Protein AF-A0A9W9CPE9-F1 (afdb_monomer_lite)

Sequence (238 aa):
MSSITLSARLGTEDSEEAERASDDGSLRITIEVQRAQRGLMGYSIPIRDELSPRFLGLLPLMDKARKVRLVIWPGFDWWAGGLPQPLRGVDKPETPSLSKSGTTRPNTASVAIGKVLERLPAIQELNVDVLMSAADGSRWDLPDNKWEKVQPWLNEPISIHGGRALKKVVRRLAAVWKPSQAAEAFYTQIETDQGSGKPWKVERKGDMRTPTLRSLCEPEEIEYLETGTVDECFERSY

pLDDT: mean 78.11, std 18.65, range [26.75, 98.25]

Organism: NCBI:txid798079

Structure (mmCIF, N/CA/C/O backbone):
data_AF-A0A9W9CPE9-F1
#
_entry.id   AF-A0A9W9CPE9-F1
#
loop_
_atom_site.group_PDB
_atom_site.id
_atom_site.type_symbol
_atom_site.label_atom_id
_atom_site.label_alt_id
_atom_site.label_comp_id
_atom_site.label_asym_id
_atom_site.label_entity_id
_atom_site.label_seq_id
_atom_site.pdbx_PDB_ins_code
_atom_site.Cartn_x
_atom_site.Cartn_y
_atom_site.Cartn_z
_atom_site.occupancy
_atom_site.B_iso_or_equiv
_atom_site.auth_seq_id
_atom_site.auth_comp_id
_atom_site.auth_asym_id
_atom_site.auth_atom_id
_atom_site.pdbx_PDB_model_num
ATOM 1 N N . MET A 1 1 ? 14.552 -28.821 15.984 1.00 32.59 1 MET A N 1
ATOM 2 C CA . MET A 1 1 ? 14.160 -27.484 15.493 1.00 32.59 1 MET A CA 1
ATOM 3 C C . MET A 1 1 ? 13.143 -27.680 14.382 1.00 32.59 1 MET A C 1
ATOM 5 O O . MET A 1 1 ? 13.518 -28.099 13.296 1.00 32.59 1 MET A O 1
ATOM 9 N N . SER A 1 2 ? 11.855 -27.511 14.675 1.00 26.75 2 SER A N 1
ATOM 10 C CA . SER A 1 2 ? 10.788 -27.626 13.677 1.00 26.75 2 SER A CA 1
ATOM 11 C C . SER A 1 2 ? 10.831 -26.406 12.757 1.00 26.75 2 SER A C 1
ATOM 13 O O . SER A 1 2 ? 10.476 -25.306 13.176 1.00 26.75 2 SER A O 1
ATOM 15 N N . SER A 1 3 ? 11.294 -26.597 11.522 1.00 30.05 3 SER A N 1
ATOM 16 C CA . SER A 1 3 ? 11.113 -25.624 10.444 1.00 30.05 3 SER A CA 1
ATOM 17 C C . SER A 1 3 ? 9.610 -25.448 10.228 1.00 30.05 3 SER A C 1
ATOM 19 O O . SER A 1 3 ? 8.941 -26.350 9.727 1.00 30.05 3 SER A O 1
ATOM 21 N N . ILE A 1 4 ? 9.053 -24.319 10.672 1.00 30.97 4 ILE A N 1
ATOM 22 C CA . ILE A 1 4 ? 7.699 -23.911 10.297 1.00 30.97 4 ILE A CA 1
ATOM 23 C C . ILE A 1 4 ? 7.812 -23.448 8.849 1.00 30.97 4 ILE A C 1
ATOM 25 O O . ILE A 1 4 ? 8.061 -22.279 8.565 1.00 30.97 4 ILE A O 1
ATOM 29 N N . THR A 1 5 ? 7.705 -24.391 7.919 1.00 33.94 5 THR A N 1
ATOM 30 C CA . THR A 1 5 ? 7.611 -24.079 6.497 1.00 33.94 5 THR A CA 1
ATOM 31 C C . THR A 1 5 ? 6.201 -23.545 6.260 1.00 33.94 5 THR A C 1
ATOM 33 O O . THR A 1 5 ? 5.267 -24.288 5.957 1.00 33.94 5 THR A O 1
ATOM 36 N N . LEU A 1 6 ? 6.022 -22.241 6.496 1.00 41.31 6 LEU A N 1
ATOM 37 C CA . LEU A 1 6 ? 4.893 -21.490 5.957 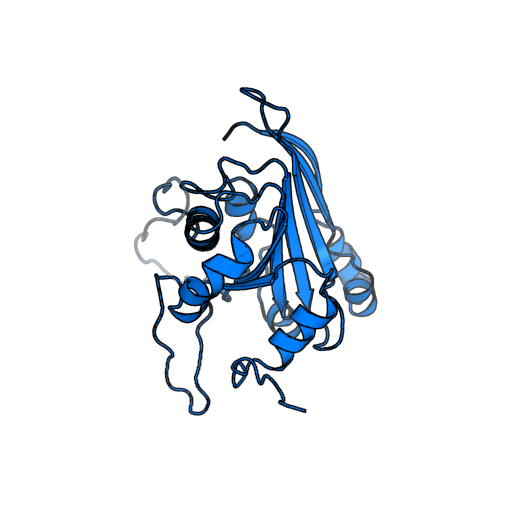1.00 41.31 6 LEU A CA 1
ATOM 38 C C . LEU A 1 6 ? 4.812 -21.827 4.468 1.00 41.31 6 LEU A C 1
ATOM 40 O O . LEU A 1 6 ? 5.825 -21.789 3.780 1.00 41.31 6 LEU A O 1
ATOM 44 N N . SER A 1 7 ? 3.629 -22.257 4.032 1.00 42.62 7 SER A N 1
ATOM 45 C CA . SER A 1 7 ? 3.305 -22.683 2.668 1.00 42.62 7 SER A CA 1
ATOM 46 C C . SER A 1 7 ? 4.062 -21.861 1.626 1.00 42.62 7 SER A C 1
ATOM 48 O O . SER A 1 7 ? 3.617 -20.764 1.300 1.00 42.62 7 SER A O 1
ATOM 50 N N . ALA A 1 8 ? 5.178 -22.392 1.120 1.00 44.00 8 ALA A N 1
ATOM 51 C CA . ALA A 1 8 ? 5.966 -21.719 0.099 1.00 44.00 8 ALA A CA 1
ATOM 52 C C . ALA A 1 8 ? 5.046 -21.404 -1.086 1.00 44.00 8 ALA A C 1
ATOM 54 O O . ALA A 1 8 ? 4.304 -22.282 -1.553 1.00 44.00 8 ALA A O 1
ATOM 55 N N . ARG A 1 9 ? 5.038 -20.147 -1.537 1.00 55.84 9 ARG A N 1
ATOM 56 C CA . ARG A 1 9 ? 4.355 -19.779 -2.779 1.00 55.84 9 ARG A CA 1
ATOM 57 C C . ARG A 1 9 ? 5.224 -20.281 -3.929 1.00 55.84 9 ARG A C 1
ATOM 59 O O . ARG A 1 9 ? 6.128 -19.586 -4.375 1.00 55.84 9 ARG A O 1
ATOM 66 N N . LEU A 1 10 ? 4.979 -21.526 -4.339 1.00 49.91 10 LEU A N 1
ATOM 67 C CA . LEU A 1 10 ? 5.688 -22.176 -5.443 1.00 49.91 10 LEU A CA 1
ATOM 68 C C . LEU A 1 10 ? 5.624 -21.287 -6.695 1.00 49.91 10 LEU A C 1
ATOM 70 O O . LEU A 1 10 ? 4.528 -21.004 -7.182 1.00 49.91 10 LEU A O 1
ATOM 74 N N . GLY A 1 11 ? 6.783 -20.862 -7.201 1.00 54.12 11 GLY A N 1
ATOM 75 C CA . GLY A 1 11 ? 6.918 -19.998 -8.377 1.00 54.12 11 GLY A CA 1
ATOM 76 C C . GLY A 1 11 ? 6.839 -18.488 -8.112 1.00 54.12 11 GLY A C 1
ATOM 77 O O . GLY A 1 11 ? 6.827 -17.715 -9.071 1.00 54.12 11 GLY A O 1
ATOM 78 N N . THR A 1 12 ? 6.763 -18.041 -6.852 1.00 63.00 12 THR A N 1
ATOM 79 C CA . THR A 1 12 ? 6.885 -16.617 -6.477 1.00 63.00 12 THR A CA 1
ATOM 80 C C . THR A 1 12 ? 7.861 -16.409 -5.316 1.00 63.00 12 THR A C 1
ATOM 82 O O . THR A 1 12 ? 7.682 -15.491 -4.511 1.00 63.00 12 THR A O 1
ATOM 85 N N . GLU A 1 13 ? 8.868 -17.270 -5.199 1.00 64.50 13 GLU A N 1
ATOM 86 C CA . GLU A 1 13 ? 9.873 -17.253 -4.131 1.00 64.50 13 GLU A CA 1
ATOM 87 C C . GLU A 1 13 ? 10.566 -15.884 -4.049 1.00 64.50 13 GLU A C 1
ATOM 89 O O . GLU A 1 13 ? 10.659 -15.291 -2.975 1.00 64.50 13 GLU A O 1
ATOM 94 N N . ASP A 1 14 ? 10.905 -15.320 -5.208 1.00 66.94 14 ASP A N 1
ATOM 95 C CA . ASP A 1 14 ? 11.506 -13.993 -5.350 1.00 66.94 14 ASP A CA 1
ATOM 96 C C . ASP A 1 14 ? 10.606 -12.861 -4.823 1.00 66.94 14 ASP A C 1
ATOM 98 O O . ASP A 1 14 ? 11.076 -11.873 -4.257 1.00 66.94 14 ASP A O 1
ATOM 102 N N . SER A 1 15 ? 9.284 -13.001 -4.987 1.00 78.88 15 SER A N 1
ATOM 103 C CA . SER A 1 15 ? 8.312 -12.035 -4.456 1.00 78.88 15 SER A CA 1
ATOM 104 C C . SER A 1 15 ? 8.223 -12.121 -2.932 1.00 78.88 15 SER A C 1
ATOM 106 O O . SER A 1 15 ? 8.091 -11.099 -2.263 1.00 78.88 15 SER A O 1
ATOM 108 N N . GLU A 1 16 ? 8.311 -13.330 -2.373 1.00 81.88 16 GLU A N 1
ATOM 109 C CA . GLU A 1 16 ? 8.291 -13.538 -0.925 1.00 81.88 16 GLU A CA 1
ATOM 110 C C . GLU A 1 16 ? 9.572 -13.022 -0.253 1.00 81.88 16 GLU A C 1
ATOM 112 O O . GLU A 1 16 ? 9.501 -12.446 0.836 1.00 81.88 16 GLU A O 1
ATOM 117 N N . GLU A 1 17 ? 10.731 -13.179 -0.894 1.00 83.94 17 GLU A N 1
ATOM 118 C CA . GLU A 1 17 ? 11.988 -12.612 -0.401 1.00 83.94 17 GLU A CA 1
ATOM 119 C C . GLU A 1 17 ? 11.933 -11.078 -0.360 1.00 83.94 17 GLU A C 1
ATOM 121 O O . GLU A 1 17 ? 12.251 -10.485 0.672 1.00 83.94 17 GLU A O 1
ATOM 126 N N . ALA A 1 18 ? 11.404 -10.441 -1.410 1.00 84.25 18 ALA A N 1
ATOM 127 C CA . ALA A 1 18 ? 11.286 -8.983 -1.481 1.00 84.25 18 ALA A CA 1
ATOM 128 C C . ALA A 1 18 ? 10.318 -8.406 -0.440 1.00 84.25 18 ALA A C 1
ATOM 130 O O . ALA A 1 18 ? 10.564 -7.354 0.166 1.00 84.25 18 ALA A O 1
ATOM 131 N N . GLU A 1 19 ? 9.216 -9.118 -0.197 1.00 87.12 19 GLU A N 1
ATOM 132 C CA . GLU A 1 19 ? 8.290 -8.805 0.887 1.00 87.12 19 GLU A CA 1
ATOM 133 C C . GLU A 1 19 ? 9.005 -8.822 2.243 1.00 87.12 19 GLU A C 1
ATOM 135 O O . GLU A 1 19 ? 8.886 -7.865 3.012 1.00 87.12 19 GLU A O 1
ATOM 140 N N . ARG A 1 20 ? 9.776 -9.884 2.518 1.00 86.25 20 ARG A N 1
ATOM 141 C CA . ARG A 1 20 ? 10.516 -10.057 3.778 1.00 86.25 20 ARG A CA 1
ATOM 142 C C . ARG A 1 20 ? 11.632 -9.036 3.949 1.00 86.25 20 ARG A C 1
ATOM 144 O O . ARG A 1 20 ? 11.813 -8.528 5.050 1.00 86.25 20 ARG A O 1
ATOM 151 N N . ALA A 1 21 ? 12.338 -8.688 2.874 1.00 86.69 21 ALA A N 1
ATOM 152 C CA . ALA A 1 21 ? 13.388 -7.670 2.894 1.00 86.69 21 ALA A CA 1
ATOM 153 C C . ALA A 1 21 ? 12.867 -6.301 3.353 1.00 86.69 21 ALA A C 1
ATOM 155 O O . ALA A 1 21 ? 13.636 -5.458 3.812 1.00 86.69 21 ALA A O 1
ATOM 156 N N . SER A 1 22 ? 11.556 -6.082 3.250 1.00 85.38 22 SER A N 1
ATOM 157 C CA . SER A 1 22 ? 10.930 -4.838 3.661 1.00 85.38 22 SER A CA 1
ATOM 158 C C . SER A 1 22 ? 10.315 -4.891 5.065 1.00 85.38 22 SER A C 1
ATOM 160 O O . SER A 1 22 ? 9.795 -3.863 5.496 1.00 85.38 22 SER A O 1
ATOM 162 N N . ASP A 1 23 ? 10.291 -6.037 5.758 1.00 88.19 23 ASP A N 1
ATOM 163 C CA . ASP A 1 23 ? 9.548 -6.223 7.014 1.00 88.19 23 ASP A CA 1
ATOM 164 C C . ASP A 1 23 ? 9.964 -5.250 8.124 1.00 88.19 23 ASP A C 1
ATOM 166 O O . ASP A 1 23 ? 11.140 -5.073 8.426 1.00 88.19 23 ASP A O 1
ATOM 170 N N . ASP A 1 24 ? 8.968 -4.653 8.783 1.00 86.56 24 ASP A N 1
ATOM 171 C CA . ASP A 1 24 ? 9.146 -3.708 9.895 1.00 86.56 24 ASP A CA 1
ATOM 172 C C . ASP A 1 24 ? 8.670 -4.285 11.242 1.00 86.56 24 ASP A C 1
ATOM 174 O O . ASP A 1 24 ? 8.450 -3.550 12.203 1.00 86.56 24 ASP A O 1
ATOM 178 N N . GLY A 1 25 ? 8.458 -5.604 11.303 1.00 85.62 25 GLY A N 1
ATOM 179 C CA . GLY A 1 25 ? 7.916 -6.306 12.470 1.00 85.62 25 GLY A CA 1
ATOM 180 C C . GLY A 1 25 ? 6.401 -6.158 12.667 1.00 85.62 25 GLY A C 1
ATOM 181 O O . GLY A 1 25 ? 5.861 -6.721 13.620 1.00 85.62 25 GLY A O 1
ATOM 182 N N . SER A 1 26 ? 5.693 -5.429 11.794 1.00 89.75 26 SER A N 1
ATOM 183 C CA . SER A 1 26 ? 4.226 -5.390 11.813 1.00 89.75 26 SER A CA 1
ATOM 184 C C . SER A 1 26 ? 3.604 -6.654 11.210 1.00 89.75 26 SER A C 1
ATOM 186 O O . SER A 1 26 ? 4.243 -7.398 10.465 1.00 89.75 26 SER A O 1
ATOM 188 N N . LEU A 1 27 ? 2.329 -6.906 11.531 1.00 91.75 27 LEU A N 1
ATOM 189 C CA . LEU A 1 27 ? 1.561 -7.981 10.907 1.00 91.75 27 LEU A CA 1
ATOM 190 C C . LEU A 1 27 ? 1.474 -7.724 9.397 1.00 91.75 27 LEU A C 1
ATOM 192 O O . LEU A 1 27 ? 0.810 -6.774 8.979 1.00 91.75 27 LEU A O 1
ATOM 196 N N . ARG A 1 28 ? 2.117 -8.573 8.590 1.00 93.12 28 ARG A N 1
ATOM 197 C CA . ARG A 1 28 ? 2.068 -8.503 7.127 1.00 93.12 28 ARG A CA 1
ATOM 198 C C . ARG A 1 28 ? 1.046 -9.484 6.565 1.00 93.12 28 ARG A C 1
ATOM 200 O O . ARG A 1 28 ? 1.061 -10.665 6.904 1.00 93.12 28 ARG A O 1
ATOM 207 N N . ILE A 1 29 ? 0.195 -9.007 5.663 1.00 92.06 29 ILE A N 1
ATOM 208 C CA . ILE A 1 29 ? -0.718 -9.837 4.873 1.00 92.06 29 ILE A CA 1
ATOM 209 C C . ILE A 1 29 ? -0.480 -9.527 3.401 1.00 92.06 29 ILE A C 1
ATOM 211 O O . ILE A 1 29 ? -0.511 -8.368 2.993 1.00 92.06 29 ILE A O 1
ATOM 215 N N . THR A 1 30 ? -0.275 -10.565 2.601 1.00 90.75 30 THR A N 1
ATOM 216 C CA . THR A 1 30 ? -0.086 -10.420 1.158 1.00 90.75 30 THR A CA 1
ATOM 217 C C . THR A 1 30 ? -1.397 -10.683 0.424 1.00 90.75 30 THR A C 1
ATOM 219 O O . THR A 1 30 ? -2.093 -11.662 0.700 1.00 90.75 30 THR A O 1
ATOM 222 N N . ILE A 1 31 ? -1.730 -9.797 -0.510 1.00 88.94 31 ILE A N 1
ATOM 223 C CA . ILE A 1 31 ? -2.923 -9.829 -1.351 1.00 88.94 31 ILE A CA 1
ATOM 224 C C . ILE A 1 31 ? -2.465 -9.811 -2.810 1.00 88.94 31 ILE A C 1
ATOM 226 O O . ILE A 1 31 ? -1.644 -8.993 -3.216 1.00 88.94 31 ILE A O 1
ATOM 230 N N . GLU A 1 32 ? -3.016 -10.703 -3.621 1.00 85.00 32 GLU A N 1
ATOM 231 C CA . GLU A 1 32 ? -2.820 -10.682 -5.068 1.00 85.00 32 GLU A CA 1
ATOM 232 C C . GLU A 1 32 ? -4.112 -10.232 -5.735 1.00 85.00 32 GLU A C 1
ATOM 234 O O . GLU A 1 32 ? -5.179 -10.781 -5.463 1.00 85.00 32 GLU A O 1
ATOM 239 N N . VAL A 1 33 ? -4.029 -9.212 -6.587 1.00 81.25 33 VAL A N 1
ATOM 240 C CA . VAL A 1 33 ? -5.204 -8.579 -7.202 1.00 81.25 33 VAL A CA 1
ATOM 241 C C . VAL A 1 33 ? -5.022 -8.583 -8.707 1.00 81.25 33 VAL A C 1
ATOM 243 O O . VAL A 1 33 ? -4.035 -8.056 -9.198 1.00 81.25 33 VAL A O 1
ATOM 246 N N . GLN A 1 34 ? -5.956 -9.178 -9.457 1.00 73.69 34 GLN A N 1
ATOM 247 C CA . GLN A 1 34 ? -5.907 -9.224 -10.932 1.00 73.69 34 GLN A CA 1
ATOM 248 C C . GLN A 1 34 ? -4.617 -9.849 -11.510 1.00 73.69 34 GLN A C 1
ATOM 250 O O . GLN A 1 34 ? -4.365 -9.775 -12.710 1.00 73.69 34 GLN A O 1
ATOM 255 N N . ARG A 1 35 ? -3.796 -10.495 -10.675 1.00 73.50 35 ARG A N 1
ATOM 256 C CA . ARG A 1 35 ? -2.580 -11.189 -11.087 1.00 73.50 35 ARG A CA 1
ATOM 257 C C . ARG A 1 35 ? -2.949 -12.613 -11.479 1.00 73.50 35 ARG A C 1
ATOM 259 O O . ARG A 1 35 ? -3.471 -13.373 -10.666 1.00 73.50 35 ARG A O 1
ATOM 266 N N . ALA A 1 36 ? -2.695 -12.977 -12.733 1.00 65.62 36 ALA A N 1
ATOM 267 C CA . ALA A 1 36 ? -2.913 -14.343 -13.184 1.00 65.62 36 ALA A CA 1
ATOM 268 C C . ALA A 1 36 ? -1.876 -15.260 -12.521 1.00 65.62 36 ALA A C 1
ATOM 270 O O . ALA A 1 36 ? -0.690 -15.209 -12.847 1.00 65.62 36 ALA A O 1
ATOM 271 N N . GLN A 1 37 ? -2.317 -16.101 -11.590 1.00 64.12 37 GLN A N 1
ATOM 272 C CA . GLN A 1 37 ? -1.461 -17.110 -10.983 1.00 64.12 37 GLN A CA 1
ATOM 273 C C . GLN A 1 37 ? -1.371 -18.346 -11.886 1.00 64.12 37 GLN A C 1
ATOM 275 O O . GLN A 1 37 ? -2.390 -18.925 -12.283 1.00 64.12 37 GLN A O 1
ATOM 280 N N . ARG A 1 38 ? -0.141 -18.772 -12.187 1.00 57.88 38 ARG A N 1
ATOM 281 C CA . ARG A 1 38 ? 0.146 -20.037 -12.874 1.00 57.88 38 ARG A CA 1
ATOM 282 C C . ARG A 1 38 ? 0.788 -20.999 -11.882 1.00 57.88 38 ARG A C 1
ATOM 284 O O . ARG A 1 38 ? 1.744 -20.636 -11.209 1.00 57.88 38 ARG A O 1
ATOM 291 N N . GLY A 1 39 ? 0.255 -22.213 -11.789 1.00 56.69 39 GLY A N 1
ATOM 292 C CA . GLY A 1 39 ? 0.877 -23.288 -11.024 1.00 56.69 39 GLY A CA 1
ATOM 293 C C . GLY A 1 39 ? 2.155 -23.806 -11.690 1.00 56.69 39 GLY A C 1
ATOM 294 O O . GLY A 1 39 ? 2.447 -23.475 -12.839 1.00 56.69 39 GLY A O 1
ATOM 295 N N . LEU A 1 40 ? 2.874 -24.688 -10.988 1.00 52.62 40 LEU A N 1
ATOM 296 C CA . LEU A 1 40 ? 4.176 -25.254 -11.388 1.00 52.62 40 LEU A CA 1
ATOM 297 C C . LEU A 1 40 ? 4.199 -25.864 -12.809 1.00 52.62 40 LEU A C 1
ATOM 299 O O . LEU A 1 40 ? 5.245 -25.920 -13.440 1.00 52.62 40 LEU A O 1
ATOM 303 N N . MET A 1 41 ? 3.043 -26.303 -13.319 1.00 62.62 41 MET A N 1
ATOM 304 C CA . MET A 1 41 ? 2.880 -26.913 -14.650 1.00 62.62 41 MET A CA 1
ATOM 305 C C . MET A 1 41 ? 1.997 -26.071 -15.586 1.00 62.62 41 MET A C 1
ATOM 307 O O . MET A 1 41 ? 1.347 -26.597 -16.484 1.00 62.62 41 MET A O 1
ATOM 311 N N . GLY A 1 42 ? 1.900 -24.761 -15.343 1.00 59.12 42 GLY A N 1
ATOM 312 C CA . GLY A 1 42 ? 1.137 -23.834 -16.182 1.00 59.12 42 GLY A CA 1
ATOM 313 C C . GLY A 1 42 ? -0.386 -23.906 -16.023 1.00 59.12 42 GLY A C 1
ATOM 314 O O . GLY A 1 42 ? -1.093 -23.191 -16.732 1.00 59.12 42 GLY A O 1
ATOM 315 N N . TYR A 1 43 ? -0.912 -24.715 -15.096 1.00 57.78 43 TYR A N 1
ATOM 316 C CA . TYR A 1 43 ? -2.346 -24.727 -14.806 1.00 57.78 43 TYR A CA 1
ATOM 317 C C . TYR A 1 43 ? -2.779 -23.415 -14.140 1.00 57.78 43 TYR A C 1
ATOM 319 O O . TYR A 1 43 ? -2.050 -22.834 -13.333 1.00 57.78 43 TYR A O 1
ATOM 327 N N . SER A 1 44 ? -3.977 -22.946 -14.481 1.00 60.94 44 SER A N 1
ATOM 328 C CA . SER A 1 44 ? -4.568 -21.756 -13.869 1.00 60.94 44 SER A CA 1
ATOM 329 C C . SER A 1 44 ? -4.944 -22.050 -12.416 1.00 60.94 44 SER A C 1
ATOM 331 O O . SER A 1 44 ? -5.616 -23.047 -12.138 1.00 60.94 44 SER A O 1
ATOM 333 N N . ILE A 1 45 ? -4.507 -21.198 -11.484 1.00 63.62 45 ILE A N 1
ATOM 334 C CA . ILE A 1 45 ? -5.016 -21.233 -10.109 1.00 63.62 45 ILE A CA 1
ATOM 335 C C . ILE A 1 45 ? -6.345 -20.462 -10.089 1.00 63.62 45 ILE A C 1
ATOM 337 O O . ILE A 1 45 ? -6.383 -19.321 -10.553 1.00 63.62 45 ILE A O 1
ATOM 341 N N . PRO A 1 46 ? -7.443 -21.060 -9.587 1.00 59.31 46 PRO A N 1
ATOM 342 C CA . PRO A 1 46 ? -8.746 -20.411 -9.589 1.00 59.31 46 PRO A CA 1
ATOM 343 C C . PRO A 1 46 ? -8.734 -19.137 -8.742 1.00 59.31 46 PRO A C 1
ATOM 345 O O . PRO A 1 46 ? -8.200 -19.116 -7.628 1.00 59.31 46 PRO A O 1
ATOM 348 N N . ILE A 1 47 ? -9.368 -18.094 -9.280 1.00 68.81 47 ILE A N 1
ATOM 349 C CA . ILE A 1 47 ? -9.581 -16.814 -8.604 1.00 68.81 47 ILE A CA 1
ATOM 350 C C . ILE A 1 47 ? -10.391 -17.067 -7.330 1.00 68.81 47 ILE A C 1
ATOM 352 O O . ILE A 1 47 ? -11.371 -17.815 -7.340 1.00 68.81 47 ILE A O 1
ATOM 356 N N . ARG A 1 48 ? -9.958 -16.466 -6.219 1.00 70.88 48 ARG A N 1
ATOM 357 C CA . ARG A 1 48 ? -10.655 -16.539 -4.935 1.00 70.88 48 ARG A CA 1
ATOM 358 C C . ARG A 1 48 ? -11.177 -15.166 -4.567 1.00 70.88 48 ARG A C 1
ATOM 360 O O . ARG A 1 48 ? -10.389 -14.245 -4.385 1.00 70.88 48 ARG A O 1
ATOM 367 N N . ASP A 1 49 ? -12.484 -15.082 -4.371 1.00 79.56 49 ASP A N 1
ATOM 368 C CA . ASP A 1 49 ? -13.122 -13.856 -3.896 1.00 79.56 49 ASP A CA 1
ATOM 369 C C . ASP A 1 49 ? -13.154 -13.778 -2.364 1.00 79.56 49 ASP A C 1
ATOM 371 O O . ASP A 1 49 ? -13.363 -12.706 -1.804 1.00 79.56 49 ASP A O 1
ATOM 375 N N . GLU A 1 50 ? -12.926 -14.894 -1.668 1.00 84.75 50 GLU A N 1
ATOM 376 C CA . GLU A 1 50 ? -13.005 -15.000 -0.209 1.00 84.75 50 GLU A CA 1
ATOM 377 C C . GLU A 1 50 ? -11.636 -15.169 0.461 1.00 84.75 50 GLU A C 1
ATOM 379 O O . GLU A 1 50 ? -10.677 -15.687 -0.120 1.00 84.75 50 GLU A O 1
ATOM 384 N N . LEU A 1 51 ? -11.562 -14.758 1.730 1.00 85.62 51 LEU A N 1
ATOM 385 C CA . LEU A 1 51 ? -10.360 -14.908 2.551 1.00 85.62 51 LEU A CA 1
ATOM 386 C C . LEU A 1 51 ? -10.033 -16.388 2.770 1.00 85.62 51 LEU A C 1
ATOM 388 O O . LEU A 1 51 ? -10.919 -17.223 2.957 1.00 85.62 51 LEU A O 1
ATOM 392 N N . SER A 1 52 ? -8.740 -16.727 2.786 1.00 84.25 52 SER A N 1
ATOM 393 C CA . SER A 1 52 ? -8.341 -18.129 2.925 1.00 84.25 52 SER A CA 1
ATOM 394 C C . SER A 1 52 ? -8.770 -18.715 4.284 1.00 84.25 52 SER A C 1
ATOM 396 O O . SER A 1 52 ? -8.658 -18.035 5.307 1.00 84.25 52 SER A O 1
ATOM 398 N N . PRO A 1 53 ? -9.155 -20.004 4.354 1.00 84.19 53 PRO A N 1
ATOM 399 C CA . PRO A 1 53 ? -9.452 -20.656 5.632 1.00 84.19 53 PRO A CA 1
ATOM 400 C C . PRO A 1 53 ? -8.292 -20.586 6.635 1.00 84.19 53 PRO A C 1
ATOM 402 O O . PRO A 1 53 ? -8.512 -20.489 7.838 1.00 84.19 53 PRO A O 1
ATOM 405 N N . ARG A 1 54 ? -7.043 -20.575 6.144 1.00 83.38 54 ARG A N 1
ATOM 406 C CA . ARG A 1 54 ? -5.847 -20.405 6.983 1.00 83.38 54 ARG A CA 1
ATOM 407 C C . ARG A 1 54 ? -5.787 -19.016 7.613 1.00 83.38 54 ARG A C 1
ATOM 409 O O . ARG A 1 54 ? -5.486 -18.911 8.794 1.00 83.38 54 ARG A O 1
ATOM 416 N N . PHE A 1 55 ? -6.113 -17.973 6.850 1.00 88.69 55 PHE A N 1
ATOM 417 C CA . PHE A 1 55 ? -6.227 -16.615 7.382 1.00 88.69 55 PHE A CA 1
ATOM 418 C C . PHE A 1 55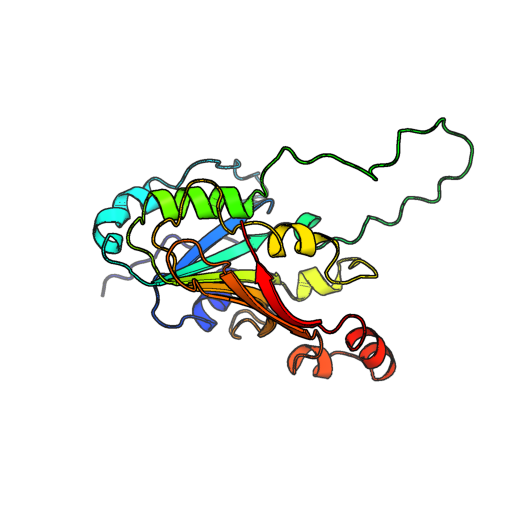 ? -7.281 -16.558 8.495 1.00 88.69 55 PHE A C 1
ATOM 420 O O . PHE A 1 55 ? -7.002 -16.048 9.576 1.00 88.69 55 PHE A O 1
ATOM 427 N N . LEU A 1 56 ? -8.454 -17.161 8.264 1.00 91.00 56 LEU A N 1
ATOM 428 C CA . LEU A 1 56 ? -9.528 -17.214 9.260 1.00 91.00 56 LEU A CA 1
ATOM 429 C C . LEU A 1 56 ? -9.105 -17.956 10.538 1.00 91.00 56 LEU A C 1
ATOM 431 O O . LEU A 1 56 ? -9.409 -17.503 11.638 1.00 91.00 56 LEU A O 1
ATOM 435 N N . GLY A 1 57 ? -8.355 -19.052 10.406 1.00 90.19 57 GLY A N 1
ATOM 436 C CA . GLY A 1 57 ? -7.822 -19.803 11.547 1.00 90.19 57 GLY A CA 1
ATOM 437 C C . GLY A 1 57 ? -6.797 -19.033 12.389 1.00 90.19 57 GLY A C 1
ATOM 438 O O . GLY A 1 57 ? -6.632 -19.339 13.567 1.00 90.19 57 GLY A O 1
ATOM 439 N N . LEU A 1 58 ? -6.133 -18.022 11.818 1.00 91.31 58 LEU A N 1
ATOM 440 C CA . LEU A 1 58 ? -5.151 -17.188 12.519 1.00 91.31 58 LEU A CA 1
ATOM 441 C C . LEU A 1 58 ? -5.769 -15.952 13.188 1.00 91.31 58 LEU A C 1
ATOM 443 O O . LEU A 1 58 ? -5.078 -15.280 13.951 1.00 91.31 58 LEU A O 1
ATOM 447 N N . LEU A 1 59 ? -7.050 -15.642 12.942 1.00 93.06 59 LEU A N 1
ATOM 448 C CA . LEU A 1 59 ? -7.716 -14.451 13.492 1.00 93.06 59 LEU A CA 1
ATOM 449 C C . LEU A 1 59 ? -7.561 -14.282 15.012 1.00 93.06 59 LEU A C 1
ATOM 451 O O . LEU A 1 59 ? -7.289 -13.156 15.428 1.00 93.06 59 LEU A O 1
ATOM 455 N N . PRO A 1 60 ? -7.648 -15.339 15.850 1.00 93.19 60 PRO A N 1
ATOM 456 C CA . PRO A 1 60 ? -7.470 -15.189 17.295 1.00 93.19 60 PRO A CA 1
ATOM 457 C C . PRO A 1 60 ? -6.093 -14.648 17.706 1.00 93.19 60 PRO A C 1
ATOM 459 O O . PRO A 1 60 ? -5.961 -14.088 18.785 1.00 93.19 60 PRO A O 1
ATOM 462 N N . LEU A 1 61 ? -5.068 -14.806 16.861 1.00 91.31 61 LEU A N 1
ATOM 463 C CA . LEU A 1 61 ? -3.717 -14.289 17.109 1.00 91.31 61 LEU A CA 1
ATOM 464 C C . LEU A 1 61 ? -3.548 -12.833 16.649 1.00 91.31 61 LEU A C 1
ATOM 466 O O . LEU A 1 61 ? -2.568 -12.184 17.005 1.00 91.31 61 LEU A O 1
ATOM 470 N N . MET A 1 62 ? -4.478 -12.330 15.836 1.00 93.19 62 MET A N 1
ATOM 471 C CA . MET A 1 62 ? -4.409 -11.018 15.187 1.00 93.19 62 MET A CA 1
ATOM 472 C C . MET A 1 62 ? -5.456 -10.033 15.732 1.00 93.19 62 MET A C 1
ATOM 474 O O . MET A 1 62 ? -5.448 -8.865 15.349 1.00 93.19 62 MET A O 1
ATOM 478 N N . ASP A 1 63 ? -6.337 -10.472 16.634 1.00 88.81 63 ASP A N 1
ATOM 479 C CA . ASP A 1 63 ? -7.501 -9.724 17.137 1.00 88.81 63 ASP A CA 1
ATOM 480 C C . ASP A 1 63 ? -7.147 -8.355 17.749 1.00 88.81 63 ASP A C 1
ATOM 482 O O . ASP A 1 63 ? -7.891 -7.378 17.635 1.00 88.81 63 ASP A O 1
ATOM 486 N N . LYS A 1 64 ? -5.978 -8.277 18.386 1.00 91.06 64 LYS A N 1
ATOM 487 C CA . LYS A 1 64 ? -5.463 -7.095 19.079 1.00 91.06 64 LYS A CA 1
ATOM 488 C C . LYS A 1 64 ? -4.495 -6.279 18.239 1.00 91.06 64 LYS A C 1
ATOM 490 O O . LYS A 1 64 ? -4.058 -5.227 18.712 1.00 91.06 64 LYS A O 1
ATOM 495 N N . ALA A 1 65 ? -4.177 -6.708 17.018 1.00 94.12 65 ALA A N 1
ATOM 496 C CA . ALA A 1 65 ? -3.319 -5.932 16.137 1.00 94.12 65 ALA A CA 1
ATOM 497 C C . ALA A 1 65 ? -3.897 -4.517 15.969 1.00 94.12 65 ALA A C 1
ATOM 499 O O . ALA A 1 65 ? -5.099 -4.330 15.778 1.00 94.12 65 ALA A O 1
ATOM 500 N N . ARG A 1 66 ? -3.037 -3.506 16.112 1.00 95.62 66 ARG A N 1
ATOM 501 C CA . ARG A 1 66 ? -3.385 -2.088 15.901 1.00 95.62 66 ARG A CA 1
ATOM 502 C C . ARG A 1 66 ? -2.813 -1.545 14.603 1.00 95.62 66 ARG A C 1
ATOM 504 O O . ARG A 1 66 ? -3.362 -0.597 14.052 1.00 95.62 66 ARG A O 1
ATOM 511 N N . LYS A 1 67 ? -1.741 -2.168 14.121 1.00 96.56 67 LYS A N 1
ATOM 512 C CA . LYS A 1 67 ? -1.051 -1.832 12.886 1.00 96.56 67 LYS A CA 1
ATOM 513 C C . LYS A 1 67 ? -0.968 -3.077 12.015 1.00 96.56 67 LYS A C 1
ATOM 515 O O . LYS A 1 67 ? -0.601 -4.144 12.509 1.00 96.56 67 LYS A O 1
ATOM 520 N N . VAL A 1 68 ? -1.299 -2.930 10.739 1.00 96.06 68 VAL A N 1
ATOM 521 C CA . VAL A 1 68 ? -1.156 -3.986 9.734 1.00 96.06 68 VAL A CA 1
ATOM 522 C C . VAL A 1 68 ? -0.523 -3.417 8.478 1.00 96.06 68 VAL A C 1
ATOM 524 O O . VAL A 1 68 ? -0.764 -2.268 8.101 1.00 96.06 68 VAL A O 1
ATOM 527 N N . ARG A 1 69 ? 0.280 -4.246 7.824 1.00 96.19 69 ARG A N 1
ATOM 528 C CA . ARG A 1 69 ? 0.829 -3.981 6.509 1.00 96.19 69 ARG A CA 1
ATOM 529 C C . ARG A 1 69 ? 0.208 -4.929 5.496 1.00 96.19 69 ARG A C 1
ATOM 531 O O . ARG A 1 69 ? 0.340 -6.144 5.610 1.00 96.19 69 ARG A O 1
ATOM 538 N N . LEU A 1 70 ? -0.446 -4.371 4.493 1.00 95.19 70 LEU A N 1
ATOM 539 C CA . LEU A 1 70 ? -0.956 -5.099 3.346 1.00 95.19 70 LEU A CA 1
ATOM 540 C C . LEU A 1 70 ? 0.014 -4.914 2.188 1.00 95.19 70 LEU A C 1
ATOM 542 O O . LEU A 1 70 ? 0.281 -3.789 1.774 1.00 95.19 70 LEU A O 1
ATOM 546 N N . VAL A 1 71 ? 0.543 -6.015 1.673 1.00 94.25 71 VAL A N 1
ATOM 547 C CA . VAL A 1 71 ? 1.345 -6.004 0.452 1.00 94.25 71 VAL A CA 1
ATOM 548 C C . VAL A 1 71 ? 0.474 -6.474 -0.697 1.00 94.25 71 VAL A C 1
ATOM 550 O O . VAL A 1 71 ? -0.124 -7.542 -0.618 1.00 94.25 71 VAL A O 1
ATOM 553 N N . ILE A 1 72 ? 0.397 -5.678 -1.756 1.00 91.88 72 ILE A N 1
ATOM 554 C CA . ILE A 1 72 ? -0.416 -5.949 -2.933 1.00 91.88 72 ILE A CA 1
ATOM 555 C C . ILE A 1 72 ? 0.503 -6.218 -4.113 1.00 91.88 72 ILE A C 1
ATOM 557 O O . ILE A 1 72 ? 1.301 -5.364 -4.489 1.00 91.88 72 ILE A O 1
ATOM 561 N N . TRP A 1 73 ? 0.333 -7.383 -4.729 1.00 88.88 73 TRP A N 1
ATOM 562 C CA . TRP A 1 73 ? 0.889 -7.687 -6.044 1.00 88.88 73 TRP A CA 1
ATOM 563 C C . TRP A 1 73 ? -0.226 -7.613 -7.087 1.00 88.88 73 TRP A C 1
ATOM 565 O O . TRP A 1 73 ? -0.993 -8.576 -7.227 1.00 88.88 73 TRP A O 1
ATOM 575 N N . PRO A 1 74 ? -0.372 -6.477 -7.783 1.00 86.19 74 PRO A N 1
ATOM 576 C CA . PRO A 1 74 ? -1.389 -6.329 -8.806 1.00 86.19 74 PRO A CA 1
ATOM 577 C C . PRO A 1 74 ? -0.970 -6.982 -10.140 1.00 86.19 74 PRO A C 1
ATOM 579 O O . PRO A 1 74 ? 0.205 -7.276 -10.372 1.00 86.19 74 PRO A O 1
ATOM 582 N N . GLY A 1 75 ? -1.941 -7.208 -11.025 1.00 80.44 75 GLY A N 1
ATOM 583 C CA . GLY A 1 75 ? -1.709 -7.612 -12.415 1.00 80.44 75 GLY A CA 1
ATOM 584 C C . GLY A 1 75 ? -1.293 -6.457 -13.335 1.00 80.44 75 GLY A C 1
ATOM 585 O O . GLY A 1 75 ? -1.287 -5.296 -12.932 1.00 80.44 75 GLY A O 1
ATOM 586 N N . PHE A 1 76 ? -0.990 -6.789 -14.594 1.00 75.19 76 PHE A N 1
ATOM 587 C CA . PHE A 1 76 ? -0.568 -5.843 -15.642 1.00 75.19 76 PHE A CA 1
ATOM 588 C C . PHE A 1 76 ? -1.521 -4.651 -15.806 1.00 75.19 76 PHE A C 1
ATOM 590 O O . PHE A 1 76 ? -1.079 -3.504 -15.815 1.00 75.19 76 PHE A O 1
ATOM 597 N N . ASP A 1 77 ? -2.828 -4.917 -15.856 1.00 76.50 77 ASP A N 1
ATOM 598 C CA . ASP A 1 77 ? -3.867 -3.908 -16.114 1.00 76.50 77 ASP A CA 1
ATOM 599 C C . ASP A 1 77 ? -3.903 -2.775 -15.074 1.00 76.50 77 ASP A C 1
ATOM 601 O O . ASP A 1 77 ? -4.465 -1.712 -15.331 1.00 76.50 77 ASP A O 1
ATOM 605 N N . TRP A 1 78 ? -3.304 -2.989 -13.898 1.00 79.00 78 TRP A N 1
ATOM 606 C CA . TRP A 1 78 ? -3.178 -1.970 -12.857 1.00 79.00 78 TRP A CA 1
ATOM 607 C C . TRP A 1 78 ? -2.212 -0.844 -13.245 1.00 79.00 78 TRP A C 1
ATOM 609 O O . TRP A 1 78 ? -2.383 0.297 -12.817 1.00 79.00 78 TRP A O 1
ATOM 619 N N . TRP A 1 79 ? -1.199 -1.175 -14.045 1.00 76.56 79 TRP A N 1
ATOM 620 C CA . TRP A 1 79 ? -0.079 -0.296 -14.380 1.00 76.56 79 TRP A CA 1
ATOM 621 C C . TRP A 1 79 ? -0.044 0.117 -15.847 1.00 76.56 79 TRP A C 1
ATOM 623 O O . TRP A 1 79 ? 0.540 1.147 -16.173 1.00 76.56 79 TRP A O 1
ATOM 633 N N . ALA A 1 80 ? -0.644 -0.686 -16.725 1.00 66.25 80 ALA A N 1
ATOM 634 C CA . ALA A 1 80 ? -0.574 -0.494 -18.163 1.00 66.25 80 ALA A CA 1
ATOM 635 C C . ALA A 1 80 ? -1.130 0.870 -18.604 1.00 66.25 80 ALA A C 1
ATOM 637 O O . ALA A 1 80 ? -2.283 1.220 -18.319 1.00 66.25 80 ALA A O 1
ATOM 638 N N . GLY A 1 81 ? -0.339 1.606 -19.385 1.00 53.69 81 GLY A N 1
ATOM 639 C CA . GLY A 1 81 ? -0.852 2.619 -20.297 1.00 53.69 81 GLY A CA 1
ATOM 640 C C . GLY A 1 81 ? -1.812 1.953 -21.275 1.00 53.69 81 GLY A C 1
ATOM 641 O O . GLY A 1 81 ? -1.795 0.732 -21.448 1.00 53.69 81 GLY A O 1
ATOM 642 N N . GLY A 1 82 ? -2.737 2.712 -21.865 1.00 46.75 82 GLY A N 1
ATOM 643 C CA . GLY A 1 82 ? -3.598 2.124 -22.893 1.00 46.75 82 GLY A CA 1
ATOM 644 C C . GLY A 1 82 ? -2.726 1.400 -23.921 1.00 46.75 82 GLY A C 1
ATOM 645 O O . GLY A 1 82 ? -1.769 1.998 -24.401 1.00 46.75 82 GLY A O 1
ATOM 646 N N . LEU A 1 83 ? -3.024 0.126 -24.219 1.00 42.25 83 LEU A N 1
ATOM 647 C CA . LEU A 1 83 ? -2.348 -0.604 -25.297 1.00 42.25 83 LEU A CA 1
ATOM 648 C C . LEU A 1 83 ? -2.260 0.318 -26.522 1.00 42.25 83 LEU A C 1
ATOM 650 O O . LEU A 1 83 ? -3.273 0.978 -26.806 1.00 42.25 83 LEU A O 1
ATOM 654 N N . PRO A 1 84 ? -1.130 0.356 -27.257 1.00 39.97 84 PRO A N 1
ATOM 655 C CA . PRO A 1 84 ? -1.087 1.047 -28.533 1.00 39.97 84 PRO A CA 1
ATOM 656 C C . PRO A 1 84 ? -2.283 0.551 -29.338 1.00 39.97 84 PRO A C 1
ATOM 658 O O . PRO A 1 84 ? -2.387 -0.642 -29.642 1.00 39.97 84 PRO A O 1
ATOM 661 N N . GLN A 1 85 ? -3.252 1.434 -29.596 1.00 43.91 85 GLN A N 1
ATOM 662 C CA . GLN A 1 85 ? -4.382 1.054 -30.425 1.00 43.91 85 GLN A CA 1
ATOM 663 C C . GLN A 1 85 ? -3.770 0.623 -31.759 1.00 43.91 85 GLN A C 1
ATOM 665 O O . GLN A 1 85 ? -3.026 1.416 -32.344 1.00 43.91 85 GLN A O 1
ATOM 670 N N . PRO A 1 86 ? -4.010 -0.610 -32.241 1.00 39.38 86 PRO A N 1
ATOM 671 C CA . PRO A 1 86 ? -3.518 -0.987 -33.553 1.00 39.38 86 PRO A CA 1
ATOM 672 C C . PRO A 1 86 ? -4.061 0.053 -34.523 1.00 39.38 86 PRO A C 1
ATOM 674 O O . PRO A 1 86 ? -5.268 0.306 -34.497 1.00 39.38 86 PRO A O 1
ATOM 677 N N . LEU A 1 87 ? -3.157 0.687 -35.283 1.00 42.06 87 LEU A N 1
ATOM 678 C CA . LEU A 1 87 ? -3.436 1.688 -36.313 1.00 42.06 87 LEU A CA 1
ATOM 679 C C . LEU A 1 87 ? -4.792 1.377 -36.954 1.00 42.06 87 LEU A C 1
ATOM 681 O O . LEU A 1 87 ? -4.898 0.468 -37.781 1.00 42.06 87 LEU A O 1
ATOM 685 N N . ARG A 1 88 ? -5.849 2.079 -36.518 1.00 37.16 88 ARG A N 1
ATOM 686 C CA . ARG A 1 88 ? -7.192 1.938 -37.083 1.00 37.16 88 ARG A CA 1
ATOM 687 C C . ARG A 1 88 ? -7.169 2.628 -38.438 1.00 37.16 88 ARG A C 1
ATOM 689 O O . ARG A 1 88 ? -7.625 3.753 -38.595 1.00 37.16 88 ARG A O 1
ATOM 696 N N . GLY A 1 89 ? -6.587 1.941 -39.412 1.00 42.12 89 GLY A N 1
ATOM 697 C CA . GLY A 1 89 ? -6.897 2.165 -40.805 1.00 42.12 89 GLY A CA 1
ATOM 698 C C . GLY A 1 89 ? -8.366 1.821 -41.033 1.00 42.12 89 GLY A C 1
ATOM 699 O O . GLY A 1 89 ? -8.788 0.704 -40.749 1.00 42.12 89 GLY A O 1
ATOM 700 N N . VAL A 1 90 ? -9.087 2.801 -41.573 1.00 43.44 90 VAL A N 1
ATOM 701 C CA . VAL A 1 90 ? -10.315 2.657 -42.362 1.00 43.44 90 VAL A CA 1
ATOM 702 C C . VAL A 1 90 ? -11.561 2.189 -41.590 1.00 43.44 90 VAL A C 1
ATOM 704 O O . VAL A 1 90 ? -11.757 1.013 -41.292 1.00 43.44 90 VAL A O 1
ATOM 707 N N . ASP A 1 91 ? -12.425 3.169 -41.317 1.00 40.66 91 ASP A N 1
ATOM 708 C CA . ASP A 1 91 ? -13.891 3.095 -41.324 1.00 40.66 91 ASP A CA 1
ATOM 709 C C . ASP A 1 91 ? -14.529 1.825 -40.741 1.00 40.66 91 ASP A C 1
ATOM 711 O O . ASP A 1 91 ? -15.094 0.986 -41.445 1.00 40.66 91 ASP A O 1
ATOM 715 N N . LYS A 1 92 ? -14.536 1.722 -39.409 1.00 35.56 92 LYS A N 1
ATOM 716 C CA . LYS A 1 92 ? -15.575 0.960 -38.703 1.00 35.56 92 LYS A CA 1
ATOM 717 C C . LYS A 1 92 ? -16.377 1.902 -37.810 1.00 35.56 92 LYS A C 1
ATOM 719 O O . LYS A 1 92 ? -15.760 2.667 -37.068 1.00 35.56 92 LYS A O 1
ATOM 724 N N . PRO A 1 93 ? -17.723 1.846 -37.867 1.00 40.31 93 PRO A N 1
ATOM 725 C CA . PRO A 1 93 ? -18.578 2.740 -37.107 1.00 40.31 93 PRO A CA 1
ATOM 726 C C . PRO A 1 93 ? -18.275 2.601 -35.618 1.00 40.31 93 PRO A C 1
ATOM 728 O O . PRO A 1 93 ? -18.053 1.506 -35.098 1.00 40.31 93 PRO A O 1
ATOM 731 N N . GLU A 1 94 ? -18.208 3.762 -34.986 1.00 36.72 94 GLU A N 1
ATOM 732 C CA . GLU A 1 94 ? -17.824 4.033 -33.612 1.00 36.72 94 GLU A CA 1
ATOM 733 C C . GLU A 1 94 ? -18.406 3.012 -32.619 1.00 36.72 94 GLU A C 1
ATOM 735 O O . GLU A 1 94 ? -19.540 3.121 -32.163 1.00 36.72 94 GLU A O 1
ATOM 740 N N . THR A 1 95 ? -17.603 2.030 -32.197 1.00 37.50 95 THR A N 1
ATOM 741 C CA . THR A 1 95 ? -17.735 1.523 -30.824 1.00 37.50 95 THR A CA 1
ATOM 742 C C . THR A 1 95 ? -17.406 2.692 -29.903 1.00 37.50 95 THR A C 1
ATOM 744 O O . THR A 1 95 ? -16.282 3.201 -30.006 1.00 37.50 95 THR A O 1
ATOM 747 N N . PRO A 1 96 ? -18.340 3.133 -29.047 1.00 35.47 96 PRO A N 1
ATOM 748 C CA . PRO A 1 96 ? -18.161 4.331 -28.257 1.00 35.47 96 PRO A CA 1
ATOM 749 C C . PRO A 1 96 ? -16.933 4.180 -27.366 1.00 35.47 96 PRO A C 1
ATOM 751 O O . PRO A 1 96 ? -16.804 3.250 -26.570 1.00 35.47 96 PRO A O 1
ATOM 754 N N . SER A 1 97 ? -16.028 5.126 -27.586 1.00 36.75 97 SER A N 1
ATOM 755 C CA . SER A 1 97 ? -15.004 5.613 -26.680 1.00 36.75 97 SER A CA 1
ATOM 756 C C . SER A 1 97 ? -15.311 5.299 -25.212 1.00 36.75 97 SER A C 1
ATOM 758 O O . SER A 1 97 ? -16.277 5.809 -24.648 1.00 36.75 97 SER A O 1
ATOM 760 N N . LEU A 1 98 ? -14.440 4.513 -24.574 1.00 43.88 98 LEU A N 1
ATOM 761 C CA . LEU A 1 98 ? -14.304 4.426 -23.117 1.00 43.88 98 LEU A CA 1
ATOM 762 C C . LEU A 1 98 ? -13.721 5.746 -22.588 1.00 43.88 98 LEU A C 1
ATOM 764 O O . LEU A 1 98 ? -12.619 5.805 -22.051 1.00 43.88 98 LEU A O 1
ATOM 768 N N . SER A 1 99 ? -14.459 6.835 -22.765 1.00 40.88 99 SER A N 1
ATOM 769 C CA . SER A 1 99 ? -14.231 8.081 -22.055 1.00 40.88 99 SER A CA 1
ATOM 770 C C . SER A 1 99 ? -15.583 8.682 -21.677 1.00 40.88 99 SER A C 1
ATOM 772 O O . SER A 1 99 ? -16.426 8.951 -22.526 1.00 40.88 99 SER A O 1
ATOM 774 N N . LYS A 1 100 ? -15.728 8.901 -20.364 1.00 36.59 100 LYS A N 1
ATOM 775 C CA . LYS A 1 100 ? -16.831 9.525 -19.609 1.00 36.59 100 LYS A CA 1
ATOM 776 C C . LYS A 1 100 ? -17.875 8.585 -18.979 1.00 36.59 100 LYS A C 1
ATOM 778 O O . LYS A 1 100 ? -18.659 7.921 -19.640 1.00 36.59 100 LYS A O 1
ATOM 783 N N . SER A 1 101 ? -17.866 8.664 -17.641 1.00 44.88 101 SER A N 1
ATOM 784 C CA . SER A 1 101 ? -18.833 8.209 -16.629 1.00 44.88 101 SER A CA 1
ATOM 785 C C . SER A 1 101 ? -19.153 6.714 -16.563 1.00 44.88 101 SER A C 1
ATOM 787 O O . SER A 1 101 ? -19.962 6.198 -17.324 1.00 44.88 101 SER A O 1
ATOM 789 N N . GLY A 1 102 ? -18.592 6.052 -15.548 1.00 33.91 102 GLY A N 1
ATOM 790 C CA . GLY A 1 102 ? -18.950 4.692 -15.159 1.00 33.91 102 GLY A CA 1
ATOM 791 C C . GLY A 1 102 ? -18.455 4.336 -13.760 1.00 33.91 102 GLY A C 1
ATOM 792 O O . GLY A 1 102 ? -17.793 3.320 -13.580 1.00 33.91 102 GLY A O 1
ATOM 793 N N . THR A 1 103 ? -18.737 5.173 -12.760 1.00 55.44 103 THR A N 1
ATOM 794 C CA . THR A 1 103 ? -18.733 4.721 -11.365 1.00 55.44 103 THR A CA 1
ATOM 795 C C . THR A 1 103 ? -19.760 3.602 -11.223 1.00 55.44 103 THR A C 1
ATOM 797 O O . THR A 1 103 ? -20.954 3.821 -11.424 1.00 55.44 103 THR A O 1
ATOM 800 N N . THR A 1 104 ? -19.315 2.392 -10.883 1.00 51.50 104 THR A N 1
ATOM 801 C CA . THR A 1 104 ? -20.163 1.436 -10.139 1.00 51.50 104 THR A CA 1
ATOM 802 C C . THR A 1 104 ? -19.395 0.255 -9.569 1.00 51.50 104 THR A C 1
ATOM 804 O O . THR A 1 104 ? -19.837 -0.305 -8.569 1.00 51.50 104 THR A O 1
ATOM 807 N N . ARG A 1 105 ? -18.263 -0.151 -10.161 1.00 58.19 105 ARG A N 1
ATOM 808 C CA . ARG A 1 105 ? -17.479 -1.254 -9.598 1.00 58.19 105 ARG A CA 1
ATOM 809 C C . ARG A 1 105 ? -16.379 -0.719 -8.686 1.00 58.19 105 ARG A C 1
ATOM 811 O O . ARG A 1 105 ? -15.520 0.010 -9.174 1.00 58.19 105 ARG A O 1
ATOM 818 N N . PRO A 1 106 ? -16.404 -1.068 -7.392 1.00 66.75 106 PRO A N 1
ATOM 819 C CA . PRO A 1 106 ? -15.350 -0.671 -6.478 1.00 66.75 106 PRO A CA 1
ATOM 820 C C . PRO A 1 106 ? -14.018 -1.279 -6.911 1.00 66.75 106 PRO A C 1
ATOM 822 O O . PRO A 1 106 ? -13.980 -2.407 -7.413 1.00 66.75 106 PRO A O 1
ATOM 825 N N . ASN A 1 107 ? -12.929 -0.537 -6.711 1.00 85.06 107 ASN A N 1
ATOM 826 C CA . ASN A 1 107 ? -11.595 -1.033 -7.011 1.00 85.06 107 ASN A CA 1
ATOM 827 C C . ASN A 1 107 ? -11.347 -2.370 -6.283 1.00 85.06 107 ASN A C 1
ATOM 829 O O . ASN A 1 107 ? -11.575 -2.491 -5.077 1.00 85.06 107 ASN A O 1
ATOM 833 N N . THR A 1 108 ? -10.874 -3.382 -7.011 1.00 84.94 108 THR A N 1
ATOM 834 C CA . THR A 1 108 ? -10.696 -4.748 -6.493 1.00 84.94 108 THR A CA 1
ATOM 835 C C . THR A 1 108 ? -9.725 -4.820 -5.316 1.00 84.94 108 THR A C 1
ATOM 837 O O . THR A 1 108 ? -9.936 -5.625 -4.410 1.00 84.94 108 THR A O 1
ATOM 840 N N . ALA A 1 109 ? -8.700 -3.962 -5.278 1.00 88.69 109 ALA A N 1
ATOM 841 C CA . ALA A 1 109 ? -7.814 -3.856 -4.125 1.00 88.69 109 ALA A CA 1
ATOM 842 C C . ALA A 1 109 ? -8.560 -3.301 -2.909 1.00 88.69 109 ALA A C 1
ATOM 844 O O . ALA A 1 109 ? -8.487 -3.897 -1.840 1.00 88.69 109 ALA A O 1
ATOM 845 N N . SER A 1 110 ? -9.336 -2.223 -3.067 1.00 90.88 110 SER A N 1
ATOM 846 C CA . SER A 1 110 ? -10.135 -1.653 -1.972 1.00 90.88 110 SER A CA 1
ATOM 847 C C . SER A 1 110 ? -11.168 -2.648 -1.426 1.00 90.88 110 SER A C 1
ATOM 849 O O . SER A 1 110 ? -11.377 -2.723 -0.215 1.00 90.88 110 SER A O 1
ATOM 851 N N . VAL A 1 111 ? -11.769 -3.475 -2.290 1.00 89.62 111 VAL A N 1
ATOM 852 C CA . VAL A 1 111 ? -12.657 -4.575 -1.869 1.00 89.62 111 VAL A CA 1
ATOM 853 C C . VAL A 1 111 ? -11.899 -5.613 -1.039 1.00 89.62 111 VAL A C 1
ATOM 855 O O . VAL A 1 111 ? -12.352 -5.983 0.045 1.00 89.62 111 VAL A O 1
ATOM 858 N N . ALA A 1 112 ? -10.738 -6.072 -1.516 1.00 89.88 112 ALA A N 1
ATOM 859 C CA . ALA A 1 112 ? -9.928 -7.065 -0.811 1.00 89.88 112 ALA A CA 1
ATOM 860 C C . ALA A 1 112 ? -9.428 -6.542 0.547 1.00 89.88 112 ALA A C 1
ATOM 862 O O . ALA A 1 112 ? -9.536 -7.239 1.558 1.00 89.88 112 ALA A O 1
ATOM 863 N N . ILE A 1 113 ? -8.950 -5.293 0.588 1.00 93.31 113 ILE A N 1
ATOM 864 C CA . ILE A 1 113 ? -8.559 -4.604 1.823 1.00 93.31 113 ILE A CA 1
ATOM 865 C C . ILE A 1 113 ? -9.753 -4.530 2.779 1.00 93.31 113 ILE A C 1
ATOM 867 O O . ILE A 1 113 ? -9.614 -4.843 3.960 1.00 93.31 113 ILE A O 1
ATOM 871 N N . GLY A 1 114 ? -10.938 -4.176 2.276 1.00 92.75 114 GLY A N 1
ATOM 872 C CA . GLY A 1 114 ? -12.156 -4.120 3.075 1.00 92.75 114 GLY A CA 1
ATOM 873 C C . GLY A 1 114 ? -12.483 -5.436 3.765 1.00 92.75 114 GLY A C 1
ATOM 874 O O . GLY A 1 114 ? -12.638 -5.443 4.986 1.00 92.75 114 GLY A O 1
ATOM 875 N N . LYS A 1 115 ? -12.461 -6.552 3.028 1.00 92.38 115 LYS A N 1
ATOM 876 C CA . LYS A 1 115 ? -12.677 -7.891 3.599 1.00 92.38 115 LYS A CA 1
ATOM 877 C C . LYS A 1 115 ? -11.676 -8.217 4.713 1.00 92.38 115 LYS A C 1
ATOM 879 O O . LYS A 1 115 ? -12.059 -8.780 5.737 1.00 92.38 115 LYS A O 1
ATOM 884 N N . VAL A 1 116 ? -10.401 -7.853 4.549 1.00 92.94 116 VAL A N 1
ATOM 885 C CA . VAL A 1 116 ? -9.381 -8.049 5.596 1.00 92.94 116 VAL A CA 1
ATOM 886 C C . VAL A 1 116 ? -9.697 -7.204 6.834 1.00 92.94 116 VAL A C 1
ATOM 888 O O . VAL A 1 116 ? -9.701 -7.727 7.950 1.00 92.9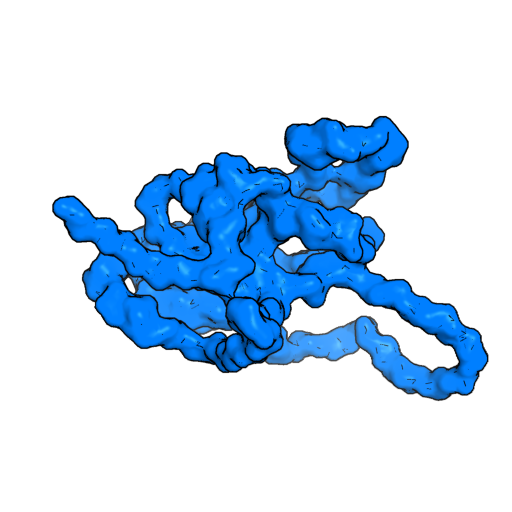4 116 VAL A O 1
ATOM 891 N N . LEU A 1 117 ? -10.001 -5.917 6.652 1.00 94.56 117 LEU A N 1
ATOM 892 C CA . LEU A 1 117 ? -10.284 -4.991 7.752 1.00 94.56 117 LEU A CA 1
ATOM 893 C C . LEU A 1 117 ? -11.580 -5.325 8.502 1.00 94.56 117 LEU A C 1
ATOM 895 O O . LEU A 1 117 ? -11.655 -5.101 9.707 1.00 94.56 117 LEU A O 1
ATOM 899 N N . GLU A 1 118 ? -12.585 -5.892 7.834 1.00 93.50 118 GLU A N 1
ATOM 900 C CA . GLU A 1 118 ? -13.806 -6.397 8.480 1.00 93.50 118 GLU A CA 1
ATOM 901 C C . GLU A 1 118 ? -13.512 -7.505 9.499 1.00 93.50 118 GLU A C 1
ATOM 903 O O . GLU A 1 118 ? -14.184 -7.611 10.524 1.00 93.50 118 GLU A O 1
ATOM 908 N N . ARG A 1 119 ? -12.487 -8.325 9.241 1.00 93.50 119 ARG A N 1
ATOM 909 C CA . ARG A 1 119 ? -12.050 -9.382 10.163 1.00 93.50 119 ARG A CA 1
ATOM 910 C C . ARG A 1 119 ? -11.065 -8.890 11.223 1.00 93.50 119 ARG A C 1
ATOM 912 O O . ARG A 1 119 ? -10.850 -9.598 12.202 1.00 93.50 119 ARG A O 1
ATOM 919 N N . LEU A 1 120 ? -10.497 -7.696 11.050 1.00 93.62 120 LEU A N 1
ATOM 920 C CA . LEU A 1 120 ? -9.516 -7.081 11.946 1.00 93.62 120 LEU A CA 1
ATOM 921 C C . LEU A 1 120 ? -10.005 -5.696 12.417 1.00 93.62 120 LEU A C 1
ATOM 923 O O . LEU A 1 120 ? -9.395 -4.672 12.101 1.00 93.62 120 LEU A O 1
ATOM 927 N N . PRO A 1 121 ? -11.103 -5.629 13.196 1.00 92.19 121 PRO A N 1
ATOM 928 C CA . PRO A 1 121 ? -11.788 -4.370 13.505 1.00 92.19 121 PRO A CA 1
ATOM 929 C C . PRO A 1 121 ? -10.974 -3.411 14.384 1.00 92.19 121 PRO A C 1
ATOM 931 O O . PRO A 1 121 ? -11.332 -2.242 14.511 1.00 92.19 121 PRO A O 1
ATOM 934 N N . ALA A 1 122 ? -9.901 -3.890 15.015 1.00 94.75 122 ALA A N 1
ATOM 935 C CA . ALA A 1 122 ? -9.096 -3.100 15.936 1.00 94.75 122 ALA A CA 1
ATOM 936 C C . ALA A 1 122 ? -7.926 -2.354 15.267 1.00 94.75 122 ALA A C 1
ATOM 938 O O . ALA A 1 122 ? -7.216 -1.608 15.947 1.00 94.75 122 ALA A O 1
ATOM 939 N N . ILE A 1 123 ? -7.728 -2.540 13.957 1.00 96.44 123 ILE A N 1
ATOM 940 C CA . ILE A 1 123 ? -6.682 -1.863 13.188 1.00 96.44 123 ILE A CA 1
ATOM 941 C C . ILE A 1 123 ? -6.952 -0.357 13.147 1.00 96.44 123 ILE A C 1
ATOM 943 O O . ILE A 1 123 ? -8.021 0.088 12.733 1.00 96.44 123 ILE A O 1
ATOM 947 N N . GLN A 1 124 ? -5.946 0.414 13.553 1.00 96.81 124 GLN A N 1
ATOM 948 C CA . GLN A 1 124 ? -5.937 1.878 13.531 1.00 96.81 124 GLN A CA 1
ATOM 949 C C . GLN A 1 124 ? -4.937 2.420 12.508 1.00 96.81 124 GLN A C 1
ATOM 951 O O . GLN A 1 124 ? -5.151 3.494 11.953 1.00 96.81 124 GLN A O 1
ATOM 956 N N . GLU A 1 125 ? -3.864 1.681 12.238 1.00 97.75 125 GLU A N 1
ATOM 957 C CA . GLU A 1 125 ? -2.846 2.054 11.262 1.00 97.75 125 GLU A CA 1
ATOM 958 C C . GLU A 1 125 ? -2.753 1.000 10.165 1.00 97.75 125 GLU A C 1
ATOM 960 O O . GLU A 1 125 ? -2.520 -0.184 10.427 1.00 97.75 125 GLU A O 1
ATOM 965 N N . LEU A 1 126 ? -2.922 1.445 8.927 1.00 97.56 126 LEU A N 1
ATOM 966 C CA . LEU A 1 126 ? -2.860 0.602 7.750 1.00 97.56 126 LEU A CA 1
ATOM 967 C C . LEU A 1 126 ? -1.746 1.084 6.824 1.00 97.56 126 LEU A C 1
ATOM 969 O O . LEU A 1 126 ? -1.814 2.188 6.294 1.00 97.56 126 LEU A O 1
ATOM 973 N N . ASN A 1 127 ? -0.759 0.230 6.582 1.00 97.62 127 ASN A N 1
ATOM 974 C CA . ASN A 1 127 ? 0.243 0.441 5.542 1.00 97.62 127 ASN A CA 1
ATOM 975 C C . ASN A 1 127 ? -0.109 -0.438 4.342 1.00 97.62 127 ASN A C 1
ATOM 977 O O . ASN A 1 127 ? -0.232 -1.645 4.498 1.00 97.62 127 ASN A O 1
ATOM 981 N N . VAL A 1 128 ? -0.266 0.137 3.158 1.00 96.88 128 VAL A N 1
ATOM 982 C CA . VAL A 1 128 ? -0.553 -0.574 1.912 1.00 96.88 128 VAL A CA 1
ATOM 983 C C . VAL A 1 128 ? 0.585 -0.334 0.945 1.00 96.88 128 VAL A C 1
ATOM 985 O O . VAL A 1 128 ? 0.792 0.796 0.513 1.00 96.88 128 VAL A O 1
ATOM 988 N N . ASP A 1 129 ? 1.281 -1.398 0.571 1.00 95.50 129 ASP A N 1
ATOM 989 C CA . ASP A 1 129 ? 2.365 -1.334 -0.399 1.00 95.50 129 ASP A CA 1
ATOM 990 C C . ASP A 1 129 ? 1.955 -2.081 -1.654 1.00 95.50 129 ASP A C 1
ATOM 992 O O . ASP A 1 129 ? 1.796 -3.299 -1.635 1.00 95.50 129 ASP A O 1
ATOM 996 N N . VAL A 1 130 ? 1.779 -1.347 -2.743 1.00 93.12 130 VAL A N 1
ATOM 997 C CA . VAL A 1 130 ? 1.526 -1.907 -4.064 1.00 93.12 130 VAL A CA 1
ATOM 998 C C . VAL A 1 130 ? 2.874 -2.088 -4.746 1.00 93.12 130 VAL A C 1
ATOM 1000 O O . VAL A 1 130 ? 3.563 -1.110 -5.048 1.00 93.12 130 VAL A O 1
ATOM 1003 N N . LEU A 1 131 ? 3.267 -3.344 -4.932 1.00 91.44 131 LEU A N 1
ATOM 1004 C CA . LEU A 1 131 ? 4.581 -3.707 -5.440 1.00 91.44 131 LEU A CA 1
ATOM 1005 C C . LEU A 1 131 ? 4.535 -3.971 -6.941 1.00 91.44 131 LEU A C 1
ATOM 1007 O O . LEU A 1 131 ? 3.666 -4.681 -7.445 1.00 91.44 131 LEU A O 1
ATOM 1011 N N . MET A 1 132 ? 5.520 -3.429 -7.639 1.00 86.12 132 MET A N 1
ATOM 1012 C CA . MET A 1 132 ? 5.816 -3.712 -9.034 1.00 86.12 132 MET A CA 1
ATOM 1013 C C . MET A 1 132 ? 7.140 -4.468 -9.110 1.00 86.12 132 MET A C 1
ATOM 1015 O O . MET A 1 132 ? 8.128 -4.050 -8.510 1.00 86.12 132 MET A O 1
ATOM 1019 N N . SER A 1 133 ? 7.188 -5.561 -9.867 1.00 83.12 133 SER A N 1
ATOM 1020 C CA . SER A 1 133 ? 8.467 -6.157 -10.262 1.00 83.12 133 SER A CA 1
ATOM 1021 C C . SER A 1 133 ? 9.127 -5.240 -11.288 1.00 83.12 133 SER A C 1
ATOM 1023 O O . SER A 1 133 ? 8.515 -4.920 -12.306 1.00 83.12 133 SER A O 1
ATOM 1025 N N . ALA A 1 134 ? 10.370 -4.822 -11.054 1.00 76.88 134 ALA A N 1
ATOM 1026 C CA . ALA A 1 134 ? 11.083 -3.958 -11.993 1.00 76.88 134 ALA A CA 1
ATOM 1027 C C . ALA A 1 134 ? 11.266 -4.605 -13.378 1.00 76.88 134 ALA A C 1
ATOM 1029 O O . ALA A 1 134 ? 11.221 -3.916 -14.394 1.00 76.88 134 ALA A O 1
ATOM 1030 N N . ALA A 1 135 ? 11.419 -5.933 -13.422 1.00 70.19 135 ALA A N 1
ATOM 1031 C CA . ALA A 1 135 ? 11.502 -6.688 -14.670 1.00 70.19 135 ALA A CA 1
ATOM 1032 C C . ALA A 1 135 ? 10.186 -6.675 -15.466 1.00 70.19 135 ALA A C 1
ATOM 1034 O O . ALA A 1 135 ? 10.209 -6.840 -16.686 1.00 70.19 135 ALA A O 1
ATOM 1035 N N . ASP A 1 136 ? 9.055 -6.491 -14.780 1.00 66.12 136 ASP A N 1
ATOM 1036 C CA . ASP A 1 136 ? 7.759 -6.316 -15.427 1.00 66.12 136 ASP A CA 1
ATOM 1037 C C . ASP A 1 136 ? 7.584 -4.854 -15.864 1.00 66.12 136 ASP A C 1
ATOM 1039 O O . ASP A 1 136 ? 7.210 -4.604 -17.005 1.00 66.12 136 ASP A O 1
ATOM 1043 N N . GLY A 1 137 ? 7.959 -3.892 -15.012 1.00 60.75 137 GLY A N 1
ATOM 1044 C CA . GLY A 1 137 ? 7.872 -2.459 -15.307 1.00 60.75 137 GLY A CA 1
ATOM 1045 C C . GLY A 1 137 ? 8.659 -2.019 -16.546 1.00 60.75 137 GLY A C 1
ATOM 1046 O O . GLY A 1 137 ? 8.172 -1.186 -17.300 1.00 60.75 137 GLY A O 1
ATOM 1047 N N . SER A 1 138 ? 9.824 -2.619 -16.819 1.00 62.22 138 SER A N 1
ATOM 1048 C CA . SER A 1 138 ? 10.607 -2.327 -18.035 1.00 62.22 138 SER A CA 1
ATOM 1049 C C . SER A 1 138 ? 9.964 -2.826 -19.334 1.00 62.22 138 SER A C 1
ATOM 1051 O O . SER A 1 138 ? 10.405 -2.461 -20.420 1.00 62.22 138 SER A O 1
ATOM 1053 N N . ARG A 1 139 ? 8.939 -3.679 -19.236 1.00 57.09 139 ARG A N 1
ATOM 1054 C CA . ARG A 1 139 ? 8.193 -4.235 -20.375 1.00 57.09 139 ARG A CA 1
ATOM 1055 C C . ARG A 1 139 ? 6.822 -3.598 -20.545 1.00 57.09 139 ARG A C 1
ATOM 1057 O O . ARG A 1 139 ? 6.081 -4.003 -21.439 1.00 57.09 139 ARG A O 1
ATOM 1064 N N . TRP A 1 140 ? 6.434 -2.703 -19.645 1.00 57.19 140 TRP A N 1
ATOM 1065 C CA . TRP A 1 140 ? 5.113 -2.103 -19.661 1.00 57.19 140 TRP A CA 1
ATOM 1066 C C . TRP A 1 140 ? 5.184 -0.769 -20.387 1.00 57.19 140 TRP A C 1
ATOM 1068 O O . TRP A 1 140 ? 5.953 0.107 -20.000 1.00 57.19 140 TRP A O 1
ATOM 1078 N N . ASP A 1 141 ? 4.345 -0.617 -21.411 1.00 60.53 141 ASP A N 1
ATOM 1079 C CA . ASP A 1 141 ? 4.016 0.688 -21.977 1.00 60.53 141 ASP A CA 1
ATOM 1080 C C . ASP A 1 141 ? 3.291 1.477 -20.881 1.00 60.53 141 ASP A C 1
ATOM 1082 O O . ASP A 1 141 ? 2.073 1.376 -20.722 1.00 60.53 141 ASP A O 1
ATOM 1086 N N . LEU A 1 142 ? 4.044 2.171 -20.027 1.00 67.38 142 LEU A N 1
ATOM 1087 C CA . LEU A 1 142 ? 3.471 3.032 -19.001 1.00 67.38 142 LEU A CA 1
ATOM 1088 C C . LEU A 1 142 ? 2.721 4.188 -19.682 1.00 67.38 142 LEU A C 1
ATOM 1090 O O . LEU A 1 142 ? 3.117 4.629 -20.761 1.00 67.38 142 LEU A O 1
ATOM 1094 N N . PRO A 1 143 ? 1.625 4.687 -19.086 1.00 65.81 143 PRO A N 1
ATOM 1095 C CA . PRO A 1 143 ? 0.919 5.835 -19.642 1.00 65.81 143 PRO A CA 1
ATOM 1096 C C . PRO A 1 143 ? 1.827 7.070 -19.669 1.00 65.81 143 PRO A C 1
ATOM 1098 O O . PRO A 1 143 ? 2.642 7.260 -18.764 1.00 65.81 143 PRO A O 1
ATOM 1101 N N . ASP A 1 144 ? 1.603 7.961 -20.641 1.00 67.75 144 ASP A N 1
ATOM 1102 C CA . ASP A 1 144 ? 2.292 9.259 -20.720 1.00 67.75 144 ASP A CA 1
ATOM 1103 C C . ASP A 1 144 ? 2.189 10.028 -19.392 1.00 67.75 144 ASP A C 1
ATOM 1105 O O . ASP A 1 144 ? 3.158 10.617 -18.912 1.00 67.75 144 ASP A O 1
ATOM 1109 N N . ASN A 1 145 ? 1.016 9.964 -18.747 1.00 74.12 145 ASN A N 1
ATOM 1110 C CA . ASN A 1 145 ? 0.839 10.378 -17.363 1.00 74.12 145 ASN A CA 1
ATOM 1111 C C . ASN A 1 145 ? 0.942 9.167 -16.428 1.00 74.12 145 ASN A C 1
ATOM 1113 O O . ASN A 1 145 ? -0.028 8.436 -16.226 1.00 74.12 145 ASN A O 1
ATOM 1117 N N . LYS A 1 146 ? 2.111 9.026 -15.799 1.00 76.62 146 LYS A N 1
ATOM 1118 C CA . LYS A 1 146 ? 2.526 7.928 -14.903 1.00 76.62 146 LYS A CA 1
ATOM 1119 C C . LYS A 1 146 ? 1.489 7.515 -13.854 1.00 76.62 146 LYS A C 1
ATOM 1121 O O . LYS A 1 146 ? 1.467 6.362 -13.430 1.00 76.62 146 LYS A O 1
ATOM 1126 N N . TRP A 1 147 ? 0.635 8.441 -13.416 1.00 78.38 147 TRP A N 1
ATOM 1127 C CA . TRP A 1 147 ? -0.335 8.188 -12.350 1.00 78.38 147 TRP A CA 1
ATOM 1128 C C . TRP A 1 147 ? -1.744 7.902 -12.857 1.00 78.38 147 TRP A C 1
ATOM 1130 O O . TRP A 1 147 ? -2.571 7.465 -12.066 1.00 78.38 147 TRP A O 1
ATOM 1140 N N . GLU A 1 148 ? -2.038 8.107 -14.142 1.00 81.62 148 GLU A N 1
ATOM 1141 C CA . GLU A 1 148 ? -3.403 8.146 -14.687 1.00 81.62 148 GLU A CA 1
ATOM 1142 C C . GLU A 1 148 ? -4.273 6.957 -14.249 1.00 81.62 148 GLU A C 1
ATOM 1144 O O . GLU A 1 148 ? -5.408 7.142 -13.810 1.00 81.62 148 GLU A O 1
ATOM 1149 N N . LYS A 1 149 ? -3.734 5.736 -14.313 1.00 81.56 149 LYS A N 1
ATOM 1150 C CA . LYS A 1 149 ? -4.475 4.502 -14.006 1.00 81.56 149 LYS A CA 1
ATOM 1151 C C . LYS A 1 149 ? -4.643 4.228 -12.520 1.00 81.56 149 LYS A C 1
ATOM 1153 O O . LYS A 1 149 ? -5.675 3.706 -12.104 1.00 81.56 149 LYS A O 1
ATOM 1158 N N . VAL A 1 150 ? -3.653 4.601 -11.716 1.00 84.62 150 VAL A N 1
ATOM 1159 C CA . VAL A 1 150 ? -3.673 4.395 -10.260 1.00 84.62 150 VAL A CA 1
ATOM 1160 C C . VAL A 1 150 ? -4.359 5.549 -9.529 1.00 84.62 150 VAL A C 1
ATOM 1162 O O . VAL A 1 150 ? -4.820 5.382 -8.400 1.00 84.62 150 VAL A O 1
ATOM 1165 N N . GLN A 1 151 ? -4.477 6.712 -10.175 1.00 86.31 151 GLN A N 1
ATOM 1166 C CA . GLN A 1 151 ? -5.021 7.931 -9.589 1.00 86.31 151 GLN A CA 1
ATOM 1167 C C . GLN A 1 151 ? -6.453 7.780 -9.059 1.00 86.31 151 GLN A C 1
ATOM 1169 O O . GLN A 1 151 ? -6.700 8.278 -7.957 1.00 86.31 151 GLN A O 1
ATOM 1174 N N . PRO A 1 152 ? -7.389 7.092 -9.750 1.00 88.06 152 PRO A N 1
ATOM 1175 C CA . PRO A 1 152 ? -8.717 6.828 -9.207 1.00 88.06 152 PRO A CA 1
ATOM 1176 C C . PRO A 1 152 ? -8.649 6.087 -7.871 1.00 88.06 152 PRO A C 1
ATOM 1178 O O . PRO A 1 152 ? -9.224 6.547 -6.890 1.00 88.06 152 PRO A O 1
ATOM 1181 N N . TRP A 1 153 ? -7.850 5.017 -7.788 1.00 90.00 153 TRP A N 1
ATOM 1182 C CA . TRP A 1 153 ? -7.676 4.273 -6.540 1.00 90.00 153 TRP A CA 1
ATOM 1183 C C . TRP A 1 153 ? -7.068 5.141 -5.436 1.00 90.00 153 TRP A C 1
ATOM 1185 O O . TRP A 1 153 ? -7.570 5.138 -4.317 1.00 90.00 153 TRP A O 1
ATOM 1195 N N . LEU A 1 154 ? -6.029 5.927 -5.743 1.00 90.69 154 LEU A N 1
ATOM 1196 C CA . LEU A 1 154 ? -5.402 6.859 -4.794 1.00 90.69 154 LEU A CA 1
ATOM 1197 C C . LEU A 1 154 ? -6.372 7.937 -4.283 1.00 90.69 154 LEU A C 1
ATOM 1199 O O . LEU A 1 154 ? -6.186 8.468 -3.184 1.00 90.69 154 LEU A O 1
ATOM 1203 N N . ASN A 1 155 ? -7.396 8.272 -5.068 1.00 90.19 155 ASN A N 1
ATOM 1204 C CA . ASN A 1 155 ? -8.394 9.280 -4.724 1.00 90.19 155 ASN A CA 1
ATOM 1205 C C . ASN A 1 155 ? -9.604 8.715 -3.973 1.00 90.19 155 ASN A C 1
ATOM 1207 O O . ASN A 1 155 ? -10.258 9.456 -3.242 1.00 90.19 155 ASN A O 1
ATOM 1211 N N . GLU A 1 156 ? -9.875 7.423 -4.117 1.00 89.62 156 GLU A N 1
ATOM 1212 C CA . GLU A 1 156 ? -10.976 6.735 -3.449 1.00 89.62 156 GLU A CA 1
ATOM 1213 C C . GLU A 1 156 ? -10.647 6.357 -1.993 1.00 89.62 156 GLU A C 1
ATOM 1215 O O . GLU A 1 156 ? -9.471 6.207 -1.635 1.00 89.62 156 GLU A O 1
ATOM 1220 N N . PRO A 1 157 ? -11.669 6.150 -1.138 1.00 89.31 157 PRO A N 1
ATOM 1221 C CA . PRO A 1 157 ? -11.483 5.543 0.178 1.00 89.31 157 PRO A CA 1
ATOM 1222 C C . PRO A 1 157 ? -10.751 4.196 0.083 1.00 89.31 157 PRO A C 1
ATOM 1224 O O . PRO A 1 157 ? -10.958 3.421 -0.854 1.00 89.31 157 PRO A O 1
ATOM 1227 N N . ILE A 1 158 ? -9.925 3.872 1.084 1.00 90.50 158 ILE A N 1
ATOM 1228 C CA . ILE A 1 158 ? -9.159 2.612 1.085 1.00 90.50 158 ILE A CA 1
ATOM 1229 C C . ILE A 1 158 ? -10.056 1.362 1.158 1.00 90.50 158 ILE A C 1
ATOM 1231 O O . ILE A 1 158 ? -9.662 0.278 0.735 1.00 90.50 158 ILE A O 1
ATOM 1235 N N . SER A 1 159 ? -11.264 1.510 1.703 1.00 86.38 159 SER A N 1
ATOM 1236 C CA . SER A 1 159 ? -12.291 0.476 1.809 1.00 86.38 159 SER A CA 1
ATOM 1237 C C . SER A 1 159 ? -13.670 1.122 1.934 1.00 86.38 159 SER A C 1
ATOM 1239 O O . SER A 1 159 ? -13.803 2.197 2.514 1.00 86.38 159 SER A O 1
ATOM 1241 N N . ILE A 1 160 ? -14.695 0.440 1.419 1.00 77.44 160 ILE A N 1
ATOM 1242 C CA . ILE A 1 160 ? -16.101 0.871 1.493 1.00 77.44 160 ILE A CA 1
ATOM 1243 C C . ILE A 1 160 ? -16.791 0.320 2.753 1.00 77.44 160 ILE A C 1
ATOM 1245 O O . ILE A 1 160 ? -17.675 0.964 3.315 1.00 77.44 160 ILE A O 1
ATOM 1249 N N . HIS A 1 161 ? -16.400 -0.874 3.216 1.00 71.56 161 HIS A N 1
ATOM 1250 C CA . HIS A 1 161 ? -17.134 -1.623 4.249 1.00 71.56 161 HIS A CA 1
ATOM 1251 C C . HIS A 1 161 ? -16.305 -1.997 5.493 1.00 71.56 161 HIS A C 1
ATOM 1253 O O . HIS A 1 161 ? -16.841 -2.546 6.453 1.00 71.56 161 HIS A O 1
ATOM 1259 N N . GLY A 1 162 ? -15.030 -1.605 5.552 1.00 68.75 162 GLY A N 1
ATOM 1260 C CA . GLY A 1 162 ? -14.126 -1.898 6.670 1.00 68.75 162 GLY A CA 1
ATOM 1261 C C . GLY A 1 162 ? -13.289 -0.692 7.093 1.00 68.75 162 GLY A C 1
ATOM 1262 O O . GLY A 1 162 ? -13.273 0.331 6.420 1.00 68.75 162 GLY A O 1
ATOM 1263 N N . GLY A 1 163 ? -12.575 -0.814 8.216 1.00 78.56 163 GLY A N 1
ATOM 1264 C CA . GLY A 1 163 ? -11.620 0.215 8.642 1.00 78.56 163 GLY A CA 1
ATOM 1265 C C . GLY A 1 163 ? -12.218 1.393 9.414 1.00 78.56 163 GLY A C 1
ATOM 1266 O O . GLY A 1 163 ? -11.616 2.456 9.462 1.00 78.56 163 GLY A O 1
ATOM 1267 N N . ARG A 1 164 ? -13.370 1.217 10.073 1.00 84.12 164 ARG A N 1
ATOM 1268 C CA . ARG A 1 164 ? -13.997 2.272 10.901 1.00 84.12 164 ARG A CA 1
ATOM 1269 C C . ARG A 1 164 ? -13.099 2.804 12.024 1.00 84.12 164 ARG A C 1
ATOM 1271 O O . ARG A 1 164 ? -13.308 3.913 12.492 1.00 84.12 164 ARG A O 1
ATOM 1278 N N . ALA A 1 165 ? -12.147 1.993 12.485 1.00 91.75 165 ALA A N 1
ATOM 1279 C CA . ALA A 1 165 ? -11.190 2.364 13.523 1.00 91.75 165 ALA A CA 1
ATOM 1280 C C . ALA A 1 165 ? -9.892 2.976 12.965 1.00 91.75 165 ALA A C 1
ATOM 1282 O O . ALA A 1 165 ? -9.022 3.347 13.757 1.00 91.75 165 ALA A O 1
ATOM 1283 N N . LEU A 1 166 ? -9.743 3.064 11.635 1.00 95.12 166 LEU A N 1
ATOM 1284 C CA . LEU A 1 166 ? -8.546 3.609 11.007 1.00 95.12 166 LEU A CA 1
ATOM 1285 C C . LEU A 1 166 ? -8.373 5.078 11.372 1.00 95.12 166 LEU A C 1
ATOM 1287 O O . LEU A 1 166 ? -9.288 5.883 11.250 1.00 95.12 166 LEU A O 1
ATOM 1291 N N . LYS A 1 167 ? -7.150 5.405 11.772 1.00 96.44 167 LYS A N 1
ATOM 1292 C CA . LYS A 1 167 ? -6.670 6.759 12.042 1.00 96.44 167 LYS A CA 1
ATOM 1293 C C . LYS A 1 167 ? -5.579 7.182 11.074 1.00 96.44 167 LYS A C 1
ATOM 1295 O O . LYS A 1 167 ? -5.324 8.370 10.912 1.00 96.44 167 LYS A O 1
ATOM 1300 N N . LYS A 1 168 ? -4.900 6.211 10.463 1.00 97.56 168 LYS A N 1
ATOM 1301 C CA . LYS A 1 168 ? -3.812 6.463 9.528 1.00 97.56 168 LYS A CA 1
ATOM 1302 C C . LYS A 1 168 ? -3.794 5.416 8.427 1.00 97.56 168 LYS A C 1
ATOM 1304 O O . LYS A 1 168 ? -3.806 4.218 8.713 1.00 97.56 168 LYS A O 1
ATOM 1309 N N . VAL A 1 169 ? -3.709 5.878 7.186 1.00 97.75 169 VAL A N 1
ATOM 1310 C CA . VAL A 1 169 ? -3.481 5.039 6.009 1.00 97.75 169 VAL A CA 1
ATOM 1311 C C . VAL A 1 169 ? -2.231 5.538 5.307 1.00 97.75 169 VAL A C 1
ATOM 1313 O O . VAL A 1 169 ? -2.114 6.719 5.007 1.00 97.75 169 VAL A O 1
ATOM 1316 N N . VAL A 1 170 ? -1.285 4.649 5.043 1.00 98.00 170 VAL A N 1
ATOM 1317 C CA . VAL A 1 170 ? -0.112 4.940 4.219 1.00 98.00 170 VAL A CA 1
ATOM 1318 C C . VAL A 1 170 ? -0.206 4.074 2.978 1.00 98.00 170 VAL A C 1
ATOM 1320 O O . VAL A 1 170 ? -0.167 2.857 3.090 1.00 98.00 170 VAL A O 1
ATOM 1323 N N . ARG A 1 171 ? -0.326 4.678 1.799 1.00 97.00 171 ARG A N 1
ATOM 1324 C CA . ARG A 1 171 ? -0.270 3.986 0.509 1.00 97.00 171 ARG A CA 1
ATOM 1325 C C . ARG A 1 171 ? 1.095 4.223 -0.109 1.00 97.00 171 ARG A C 1
ATOM 1327 O O . ARG A 1 171 ? 1.513 5.372 -0.229 1.00 97.00 171 ARG A O 1
ATOM 1334 N N . ARG A 1 172 ? 1.779 3.166 -0.526 1.00 95.81 172 ARG A N 1
ATOM 1335 C CA . ARG A 1 172 ? 3.041 3.249 -1.258 1.00 95.81 172 ARG A CA 1
ATOM 1336 C C . ARG A 1 172 ? 2.928 2.492 -2.566 1.00 95.81 172 ARG A C 1
ATOM 1338 O O . ARG A 1 172 ? 2.426 1.373 -2.585 1.00 95.81 172 ARG A O 1
ATOM 1345 N N . LEU A 1 173 ? 3.410 3.102 -3.640 1.00 92.75 173 LEU A N 1
ATOM 1346 C CA . LEU A 1 173 ? 3.722 2.394 -4.877 1.00 92.75 173 LEU A CA 1
ATOM 1347 C C . LEU A 1 173 ? 5.239 2.211 -4.888 1.00 92.75 173 LEU A C 1
ATOM 1349 O O . LEU A 1 173 ? 5.977 3.187 -4.715 1.00 92.75 173 LEU A O 1
ATOM 1353 N N . ALA A 1 174 ? 5.692 0.965 -4.995 1.00 92.31 174 ALA A N 1
ATOM 1354 C CA . ALA A 1 174 ? 7.102 0.633 -4.853 1.00 92.31 174 ALA A CA 1
ATOM 1355 C C . ALA A 1 174 ? 7.562 -0.386 -5.892 1.00 92.31 174 ALA A C 1
ATOM 1357 O O . ALA A 1 174 ? 6.811 -1.276 -6.290 1.00 92.31 174 ALA A O 1
ATOM 1358 N N . ALA A 1 175 ? 8.817 -0.259 -6.309 1.00 89.19 175 ALA A N 1
ATOM 1359 C CA . ALA A 1 175 ? 9.464 -1.182 -7.224 1.00 89.19 175 ALA A CA 1
ATOM 1360 C C . ALA A 1 175 ? 10.347 -2.169 -6.453 1.00 89.19 175 ALA A C 1
ATOM 1362 O O . ALA A 1 175 ? 11.106 -1.796 -5.556 1.00 89.19 175 ALA A O 1
ATOM 1363 N N . VAL A 1 176 ? 10.260 -3.441 -6.827 1.00 89.38 176 VAL A N 1
AT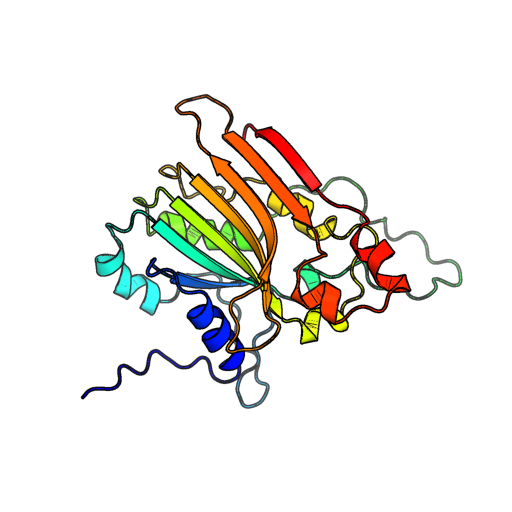OM 1364 C CA . VAL A 1 176 ? 11.164 -4.502 -6.393 1.00 89.38 176 VAL A CA 1
ATOM 1365 C C . VAL A 1 176 ? 12.169 -4.737 -7.512 1.00 89.38 176 VAL A C 1
ATOM 1367 O O . VAL A 1 176 ? 11.837 -5.299 -8.555 1.00 89.38 176 VAL A O 1
ATOM 1370 N N . TRP A 1 177 ? 13.399 -4.282 -7.286 1.00 84.00 177 TRP A N 1
ATOM 1371 C CA . TRP A 1 177 ? 14.500 -4.378 -8.248 1.00 84.00 177 TRP A CA 1
ATOM 1372 C C . TRP A 1 177 ? 15.228 -5.716 -8.186 1.00 84.00 177 TRP A C 1
ATOM 1374 O O . TRP A 1 177 ? 15.641 -6.257 -9.209 1.00 84.00 177 TRP A O 1
ATOM 1384 N N . LYS A 1 178 ? 15.397 -6.240 -6.970 1.00 83.75 178 LYS A N 1
ATOM 1385 C CA . LYS A 1 178 ? 16.044 -7.519 -6.680 1.00 83.75 178 LYS A CA 1
ATOM 1386 C C . LYS A 1 178 ? 15.294 -8.204 -5.536 1.00 83.75 178 LYS A C 1
ATOM 1388 O O . LYS A 1 178 ? 14.874 -7.494 -4.623 1.00 83.75 178 LYS A O 1
ATOM 1393 N N . PRO A 1 179 ? 15.169 -9.542 -5.537 1.00 76.94 179 PRO A N 1
ATOM 1394 C CA . PRO A 1 179 ? 14.446 -10.275 -4.494 1.00 76.94 179 PRO A CA 1
ATOM 1395 C C . PRO A 1 179 ? 14.934 -9.974 -3.073 1.00 76.94 179 PRO A C 1
ATOM 1397 O O . PRO A 1 179 ? 14.140 -9.763 -2.171 1.00 76.94 179 PRO A O 1
ATOM 1400 N N . SER A 1 180 ? 16.244 -9.861 -2.870 1.00 80.50 180 SER A N 1
ATOM 1401 C CA . SER A 1 180 ? 16.847 -9.611 -1.554 1.00 80.50 180 SER A CA 1
ATOM 1402 C C . SER A 1 180 ? 16.936 -8.130 -1.162 1.00 80.50 180 SER A C 1
ATOM 1404 O O . SER A 1 180 ? 17.507 -7.795 -0.123 1.00 80.50 180 SER A O 1
ATOM 1406 N N . GLN A 1 181 ? 16.396 -7.224 -1.981 1.00 84.00 181 GLN A N 1
ATOM 1407 C CA . GLN A 1 181 ? 16.423 -5.786 -1.736 1.00 84.00 181 GLN A CA 1
ATOM 1408 C C . GLN A 1 181 ? 15.040 -5.302 -1.295 1.00 84.00 181 GLN A C 1
ATOM 1410 O O . GLN A 1 181 ? 14.021 -5.673 -1.875 1.00 84.00 181 GLN A O 1
ATOM 1415 N N . ALA A 1 182 ? 15.009 -4.437 -0.279 1.00 85.69 182 ALA A N 1
ATOM 1416 C CA . ALA A 1 182 ? 13.773 -3.792 0.146 1.00 85.69 182 ALA A CA 1
ATOM 1417 C C . ALA A 1 182 ? 13.134 -3.023 -1.022 1.00 85.69 182 ALA A C 1
ATOM 1419 O O . ALA A 1 182 ? 13.834 -2.385 -1.815 1.00 85.69 182 ALA A O 1
ATOM 1420 N N . ALA A 1 183 ? 11.805 -3.075 -1.107 1.00 90.62 183 ALA A N 1
ATOM 1421 C CA . ALA A 1 183 ? 11.070 -2.380 -2.152 1.00 90.62 183 ALA A CA 1
ATOM 1422 C C . ALA A 1 183 ? 11.300 -0.865 -2.054 1.00 90.62 183 ALA A C 1
ATOM 1424 O O . ALA A 1 183 ? 11.208 -0.268 -0.978 1.00 90.62 183 ALA A O 1
ATOM 1425 N N . GLU A 1 184 ? 11.576 -0.235 -3.190 1.00 91.50 184 GLU A N 1
ATOM 1426 C CA . GLU A 1 184 ? 11.877 1.188 -3.267 1.00 91.50 184 GLU A CA 1
ATOM 1427 C C . GLU A 1 184 ? 10.614 1.961 -3.648 1.00 91.50 184 GLU A C 1
ATOM 1429 O O . GLU A 1 184 ? 10.086 1.814 -4.751 1.00 91.50 184 GLU A O 1
ATOM 1434 N N . ALA A 1 185 ? 10.097 2.761 -2.715 1.00 92.75 185 ALA A N 1
ATOM 1435 C CA . ALA A 1 185 ? 8.896 3.550 -2.948 1.00 92.75 185 ALA A CA 1
ATOM 1436 C C . ALA A 1 185 ? 9.197 4.745 -3.861 1.00 92.75 185 ALA A C 1
ATOM 1438 O O . ALA A 1 185 ? 10.038 5.582 -3.537 1.00 92.75 185 ALA A O 1
ATOM 1439 N N . PHE A 1 186 ? 8.454 4.848 -4.958 1.00 91.25 186 PHE A N 1
ATOM 1440 C CA . PHE A 1 186 ? 8.456 6.008 -5.856 1.00 91.25 186 PHE A CA 1
ATOM 1441 C C . PHE A 1 186 ? 7.206 6.878 -5.677 1.00 91.25 186 PHE A C 1
ATOM 1443 O O . PHE A 1 186 ? 7.134 7.994 -6.180 1.00 91.25 186 PHE A O 1
ATOM 1450 N N . TYR A 1 187 ? 6.206 6.388 -4.942 1.00 93.31 187 TYR A N 1
ATOM 1451 C CA . TYR A 1 187 ? 5.031 7.158 -4.558 1.00 93.31 187 TYR A CA 1
ATOM 1452 C C . TYR A 1 187 ? 4.641 6.826 -3.125 1.00 93.31 187 TYR A C 1
ATOM 1454 O O . TYR A 1 187 ? 4.616 5.658 -2.740 1.00 93.31 187 TYR A O 1
ATOM 1462 N N . THR A 1 188 ? 4.313 7.840 -2.334 1.00 96.75 188 THR A N 1
ATOM 1463 C CA . THR A 1 188 ? 3.792 7.701 -0.973 1.00 96.75 188 THR A CA 1
ATOM 1464 C C . THR A 1 188 ? 2.629 8.662 -0.777 1.00 96.75 188 THR A C 1
ATOM 1466 O O . THR A 1 188 ? 2.757 9.844 -1.062 1.00 96.75 188 THR A O 1
ATOM 1469 N N . GLN A 1 189 ? 1.516 8.169 -0.245 1.00 97.69 189 GLN A N 1
ATOM 1470 C CA . GLN A 1 189 ? 0.382 8.965 0.212 1.00 97.69 189 GLN A CA 1
ATOM 1471 C C . GLN A 1 189 ? 0.072 8.595 1.657 1.00 97.69 189 GLN A C 1
ATOM 1473 O O . GLN A 1 189 ? -0.094 7.423 1.979 1.00 97.69 189 GLN A O 1
ATOM 1478 N N . ILE A 1 190 ? -0.002 9.592 2.525 1.00 98.25 190 ILE A N 1
ATOM 1479 C CA . ILE A 1 190 ? -0.325 9.456 3.939 1.00 98.25 190 ILE A CA 1
ATOM 1480 C C . ILE A 1 190 ? -1.651 10.162 4.168 1.00 98.25 190 ILE A C 1
ATOM 1482 O O . ILE A 1 190 ? -1.797 11.342 3.875 1.00 98.25 190 ILE A O 1
ATOM 1486 N N . GLU A 1 191 ? -2.610 9.434 4.712 1.00 97.62 191 GLU A N 1
ATOM 1487 C CA . GLU A 1 191 ? -3.923 9.934 5.083 1.00 97.62 191 GLU A CA 1
ATOM 1488 C C . GLU A 1 191 ? -4.040 9.830 6.599 1.00 97.62 191 GLU A C 1
ATOM 1490 O O . GLU A 1 191 ? -3.816 8.758 7.166 1.00 97.62 191 GLU A O 1
ATOM 1495 N N . THR A 1 192 ? -4.366 10.937 7.262 1.00 97.62 192 THR A N 1
ATOM 1496 C CA . THR A 1 192 ? -4.482 10.999 8.723 1.00 97.62 192 THR A CA 1
ATOM 1497 C C . THR A 1 192 ? -5.846 11.536 9.129 1.00 97.62 192 THR A C 1
ATOM 1499 O O . THR A 1 192 ? -6.216 12.652 8.748 1.00 97.62 192 THR A O 1
ATOM 1502 N N . ASP A 1 193 ? -6.559 10.757 9.940 1.00 95.00 193 ASP A N 1
ATOM 1503 C CA . ASP A 1 193 ? -7.818 11.156 10.557 1.00 95.00 193 ASP A CA 1
ATOM 1504 C C . ASP A 1 193 ? -7.588 12.369 11.464 1.00 95.00 193 ASP A C 1
ATOM 1506 O O . ASP A 1 193 ? -6.682 12.387 12.302 1.00 95.00 193 ASP A O 1
ATOM 1510 N N . GLN A 1 194 ? -8.411 13.398 11.284 1.00 93.56 194 GLN A N 1
ATOM 1511 C CA . GLN A 1 194 ? -8.380 14.621 12.088 1.00 93.56 194 GLN A CA 1
ATOM 1512 C C . GLN A 1 194 ? -9.404 14.582 13.237 1.00 93.56 194 GLN A C 1
ATOM 1514 O O . GLN A 1 194 ? -9.510 15.539 14.013 1.00 93.56 194 GLN A O 1
ATOM 1519 N N . GLY A 1 195 ? -10.144 13.478 13.369 1.00 88.88 195 GLY A N 1
ATOM 1520 C CA . GLY A 1 195 ? -11.181 13.262 14.365 1.00 88.88 195 GLY A CA 1
ATOM 1521 C C . GLY A 1 195 ? -12.593 13.428 13.801 1.00 88.88 195 GLY A C 1
ATOM 1522 O O . GLY A 1 195 ? -12.806 13.805 12.650 1.00 88.88 195 GLY A O 1
ATOM 1523 N N . SER A 1 196 ? -13.583 13.151 14.653 1.00 85.12 196 SER A N 1
ATOM 1524 C CA . SER A 1 196 ? -14.995 13.034 14.268 1.00 85.12 196 SER A CA 1
ATOM 1525 C C . SER A 1 196 ? -15.500 14.204 13.416 1.00 85.12 196 SER A C 1
ATOM 1527 O O . SE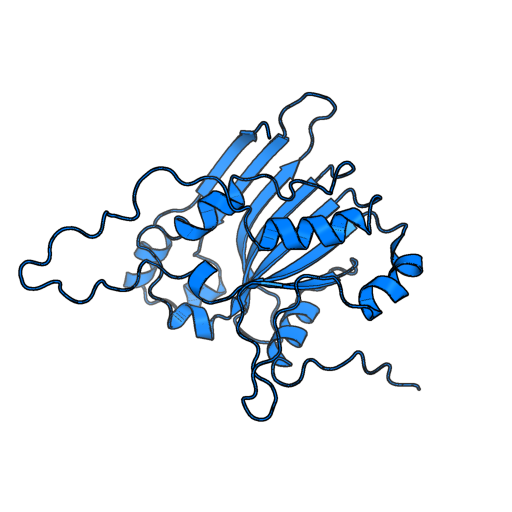R A 1 196 ? -15.540 15.345 13.876 1.00 85.12 196 SER A O 1
ATOM 1529 N N . GLY A 1 197 ? -15.956 13.889 12.201 1.00 81.94 197 GLY A N 1
ATOM 1530 C CA . GLY A 1 197 ? -16.604 14.832 11.285 1.00 81.94 197 GLY A CA 1
ATOM 1531 C C . GLY A 1 197 ? -15.658 15.785 10.552 1.00 81.94 197 GLY A C 1
ATOM 1532 O O . GLY A 1 197 ? -16.139 16.630 9.802 1.00 81.94 197 GLY A O 1
ATOM 1533 N N . LYS A 1 198 ? -14.339 15.669 10.749 1.00 91.62 198 LYS A N 1
ATOM 1534 C CA . LYS A 1 198 ? -13.351 16.441 9.991 1.00 91.62 198 LYS A CA 1
ATOM 1535 C C . LYS A 1 198 ? -12.892 15.671 8.751 1.00 91.62 198 LYS A C 1
ATOM 1537 O O . LYS A 1 198 ? -12.854 14.439 8.784 1.00 91.62 198 LYS A O 1
ATOM 1542 N N . PRO A 1 199 ? -12.527 16.374 7.666 1.00 93.56 199 PRO A N 1
ATOM 1543 C CA . PRO A 1 199 ? -11.906 15.728 6.522 1.00 93.56 199 PRO A CA 1
ATOM 1544 C C . PRO A 1 199 ? -10.558 15.112 6.916 1.00 93.56 199 PRO A C 1
ATOM 1546 O O . PRO A 1 199 ? -9.878 15.568 7.838 1.00 93.56 199 PRO A O 1
ATOM 1549 N N . TRP A 1 200 ? -10.158 14.073 6.191 1.00 95.31 200 TRP A N 1
ATOM 1550 C CA . TRP A 1 200 ? -8.840 13.471 6.322 1.00 95.31 200 TRP A CA 1
ATOM 1551 C C . TRP A 1 200 ? -7.784 14.421 5.771 1.00 95.31 200 TRP A C 1
ATOM 1553 O O . TRP A 1 200 ? -7.950 14.976 4.684 1.00 95.31 200 TRP A O 1
ATOM 1563 N N . LYS A 1 201 ? -6.667 14.562 6.484 1.00 97.50 201 LYS A N 1
ATOM 1564 C CA . LYS A 1 201 ? -5.485 15.234 5.942 1.00 97.50 201 LYS A CA 1
ATOM 1565 C C . LYS A 1 201 ? -4.745 14.254 5.040 1.00 97.50 201 LYS A C 1
ATOM 1567 O O . LYS A 1 201 ? -4.397 13.166 5.498 1.00 97.50 201 LYS A O 1
ATOM 1572 N N . VAL A 1 202 ? -4.497 14.638 3.793 1.00 97.75 202 VAL A N 1
ATOM 1573 C CA . VAL A 1 202 ? -3.783 13.839 2.795 1.00 97.75 202 VAL A CA 1
ATOM 1574 C C . VAL A 1 202 ? -2.489 14.546 2.416 1.00 97.75 202 VAL A C 1
ATOM 1576 O O . VAL A 1 202 ? -2.507 15.692 1.981 1.00 97.75 202 VAL A O 1
ATOM 1579 N N . GLU A 1 203 ? -1.371 13.846 2.564 1.00 98.12 203 GLU A N 1
ATOM 1580 C CA . GLU A 1 203 ? -0.034 14.285 2.159 1.00 98.12 203 GLU A CA 1
ATOM 1581 C C . GLU A 1 203 ? 0.514 13.259 1.179 1.00 98.12 203 GLU A C 1
ATOM 1583 O O . GLU A 1 203 ? 0.636 12.084 1.527 1.00 98.12 203 GLU A O 1
ATOM 1588 N N . ARG A 1 204 ? 0.821 13.661 -0.054 1.00 96.25 204 ARG A N 1
ATOM 1589 C CA . ARG A 1 204 ? 1.308 12.725 -1.069 1.00 96.25 204 ARG A CA 1
ATOM 1590 C C . ARG A 1 204 ? 2.506 13.268 -1.820 1.00 96.25 204 ARG A C 1
ATOM 1592 O O . ARG A 1 204 ? 2.538 14.427 -2.217 1.00 96.25 204 ARG A O 1
ATOM 1599 N N . LYS A 1 205 ? 3.469 12.377 -2.025 1.00 95.38 205 LYS A N 1
ATOM 1600 C CA . LYS A 1 205 ? 4.715 12.623 -2.728 1.00 95.38 205 LYS A CA 1
ATOM 1601 C C . LYS A 1 205 ? 4.954 11.511 -3.739 1.00 95.38 205 LYS A C 1
ATOM 1603 O O . LYS A 1 205 ? 5.007 10.342 -3.363 1.00 95.38 205 LYS A O 1
ATOM 1608 N N . GLY A 1 206 ? 5.114 11.879 -5.001 1.00 91.75 206 GLY A N 1
ATOM 1609 C CA . GLY A 1 206 ? 5.426 10.983 -6.107 1.00 91.75 206 GLY A CA 1
ATOM 1610 C C . GLY A 1 206 ? 6.662 11.473 -6.839 1.00 91.75 206 GLY A C 1
ATOM 1611 O O . GLY A 1 206 ? 6.662 12.581 -7.363 1.00 91.75 206 GLY A O 1
ATOM 1612 N N . ASP A 1 207 ? 7.710 10.661 -6.874 1.00 89.31 207 ASP A N 1
ATOM 1613 C CA . ASP A 1 207 ? 8.930 10.935 -7.624 1.00 89.31 207 ASP A CA 1
ATOM 1614 C C . ASP A 1 207 ? 9.539 9.606 -8.081 1.00 89.31 207 ASP A C 1
ATOM 1616 O O . ASP A 1 207 ? 10.008 8.806 -7.270 1.00 89.31 207 ASP A O 1
ATOM 1620 N N . MET A 1 208 ? 9.531 9.371 -9.394 1.00 84.81 208 MET A N 1
ATOM 1621 C CA . MET A 1 208 ? 10.136 8.173 -9.979 1.00 84.81 208 MET A CA 1
ATOM 1622 C C . MET A 1 208 ? 11.664 8.208 -9.916 1.00 84.81 208 MET A C 1
ATOM 1624 O O . MET A 1 208 ? 12.289 7.177 -10.112 1.00 84.81 208 MET A O 1
ATOM 1628 N N . ARG A 1 209 ? 12.298 9.345 -9.599 1.00 85.56 209 ARG A N 1
ATOM 1629 C CA . ARG A 1 209 ? 13.762 9.490 -9.544 1.00 85.56 209 ARG A CA 1
ATOM 1630 C C . ARG A 1 209 ? 14.370 8.888 -8.281 1.00 85.56 209 ARG A C 1
ATOM 1632 O O . ARG A 1 209 ? 15.181 9.527 -7.599 1.00 85.56 209 ARG A O 1
ATOM 1639 N N . THR A 1 210 ? 13.979 7.666 -7.969 1.00 86.50 210 THR A N 1
ATOM 1640 C CA . THR A 1 210 ? 14.546 6.897 -6.878 1.00 86.50 210 THR A CA 1
ATOM 1641 C C . THR A 1 210 ? 16.027 6.599 -7.161 1.00 86.50 210 THR A C 1
ATOM 1643 O O . THR A 1 210 ? 16.428 6.552 -8.331 1.00 86.50 210 THR A O 1
ATOM 1646 N N . PRO A 1 211 ? 16.877 6.441 -6.129 1.00 87.56 211 PRO A N 1
ATOM 1647 C CA . PRO A 1 211 ? 18.287 6.097 -6.304 1.00 87.56 211 PRO A CA 1
ATOM 1648 C C . PRO A 1 211 ? 18.538 4.960 -7.299 1.00 87.56 211 PRO A C 1
ATOM 1650 O O . PRO A 1 211 ? 19.420 5.089 -8.148 1.00 87.56 211 PRO A O 1
ATOM 1653 N N . THR A 1 212 ? 17.747 3.883 -7.238 1.00 86.50 212 THR A N 1
ATOM 1654 C CA . THR A 1 212 ? 17.941 2.755 -8.159 1.00 86.50 212 THR A CA 1
ATOM 1655 C C . THR A 1 212 ? 17.557 3.129 -9.586 1.00 86.50 212 THR A C 1
ATOM 1657 O O . THR A 1 212 ? 18.354 2.898 -10.490 1.00 86.50 212 THR A O 1
ATOM 1660 N N . LEU A 1 213 ? 16.400 3.765 -9.810 1.00 80.38 213 LEU A N 1
ATOM 1661 C CA . LEU A 1 213 ? 15.977 4.132 -11.166 1.00 80.38 213 LEU A CA 1
ATOM 1662 C C . LEU A 1 213 ? 16.942 5.138 -11.811 1.00 80.38 213 LEU A C 1
ATOM 1664 O O . LEU A 1 213 ? 17.330 4.961 -12.960 1.00 80.38 213 LEU A O 1
ATOM 1668 N N . ARG A 1 214 ? 17.433 6.125 -11.048 1.00 84.06 214 ARG A N 1
ATOM 1669 C CA . ARG A 1 214 ? 18.475 7.059 -11.518 1.00 84.06 214 ARG A CA 1
ATOM 1670 C C . ARG A 1 214 ? 19.756 6.354 -11.954 1.00 84.06 214 ARG A C 1
ATOM 1672 O O . ARG A 1 214 ? 20.413 6.830 -12.866 1.00 84.06 214 ARG A O 1
ATOM 1679 N N . SER A 1 215 ? 20.134 5.263 -11.287 1.00 84.75 215 SER A N 1
ATOM 1680 C CA . SER A 1 215 ? 21.351 4.516 -11.630 1.00 84.75 215 SER A CA 1
ATOM 1681 C C . SER A 1 215 ? 21.221 3.666 -12.898 1.00 84.75 215 SER A C 1
ATOM 1683 O O . SER A 1 215 ? 22.234 3.197 -13.410 1.00 84.75 215 SER A O 1
ATOM 1685 N N . LEU A 1 216 ? 19.989 3.442 -13.366 1.00 80.25 216 LEU A N 1
ATOM 1686 C CA . LEU A 1 216 ? 19.673 2.590 -14.513 1.00 80.25 216 LEU A CA 1
ATOM 1687 C C . LEU A 1 216 ? 19.291 3.378 -15.772 1.00 80.25 216 LEU A C 1
ATOM 1689 O O . LEU A 1 216 ? 19.289 2.789 -16.847 1.00 80.25 216 LEU A O 1
ATOM 1693 N N . CYS A 1 217 ? 18.948 4.659 -15.636 1.00 79.00 217 CYS A N 1
ATOM 1694 C CA . CYS A 1 217 ? 18.550 5.520 -16.746 1.00 79.00 217 CYS A CA 1
ATOM 1695 C C . CYS A 1 217 ? 19.742 6.245 -17.367 1.00 79.00 217 CYS A C 1
ATOM 1697 O O . CYS A 1 217 ? 20.629 6.735 -16.662 1.00 79.00 217 CYS A O 1
ATOM 1699 N N . GLU A 1 218 ? 19.701 6.384 -18.688 1.00 81.56 218 GLU A N 1
ATOM 1700 C CA . GLU A 1 218 ? 20.623 7.251 -19.417 1.00 81.56 218 GLU A CA 1
ATOM 1701 C C . GLU A 1 218 ? 20.295 8.734 -19.153 1.00 81.56 218 GLU A C 1
ATOM 1703 O O . GLU A 1 218 ? 19.151 9.063 -18.818 1.00 81.56 218 GLU A O 1
ATOM 1708 N N . PRO A 1 219 ? 21.251 9.670 -19.316 1.00 78.25 219 PRO A N 1
ATOM 1709 C CA . PRO A 1 219 ? 21.034 11.092 -19.027 1.00 78.25 219 PRO A CA 1
ATOM 1710 C C . PRO A 1 219 ? 19.806 11.709 -19.713 1.00 78.25 219 PRO A C 1
ATOM 1712 O O . PRO A 1 219 ? 19.143 12.561 -19.128 1.00 78.25 219 PRO A O 1
ATOM 1715 N N . GLU A 1 220 ? 19.485 11.256 -20.925 1.00 76.19 220 GLU A N 1
ATOM 1716 C CA . GLU A 1 220 ? 18.342 11.718 -21.726 1.00 76.19 220 GLU A CA 1
ATOM 1717 C C . GLU A 1 220 ? 16.990 11.225 -21.171 1.00 76.19 220 GLU A C 1
ATOM 1719 O O . GLU A 1 220 ? 15.963 11.878 -21.332 1.00 76.19 2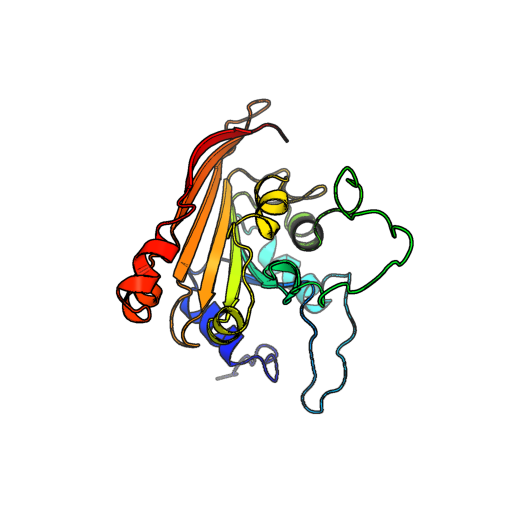20 GLU A O 1
ATOM 1724 N N . GLU A 1 221 ? 16.980 10.101 -20.452 1.00 74.19 221 GLU A N 1
ATOM 1725 C CA . GLU A 1 221 ? 15.776 9.510 -19.854 1.00 74.19 221 GLU A CA 1
ATOM 1726 C C . GLU A 1 221 ? 15.457 10.109 -18.474 1.00 74.19 221 GLU A C 1
ATOM 1728 O O . GLU A 1 221 ? 14.325 10.020 -17.991 1.00 74.19 221 GLU A O 1
ATOM 1733 N N . ILE A 1 222 ? 16.436 10.759 -17.833 1.00 76.75 222 ILE A N 1
ATOM 1734 C CA . ILE A 1 222 ? 16.264 11.404 -16.523 1.00 76.75 222 ILE A CA 1
ATOM 1735 C C . ILE A 1 222 ? 15.220 12.524 -16.599 1.00 76.75 222 ILE A C 1
ATOM 1737 O O . ILE A 1 222 ? 14.419 12.668 -15.674 1.00 76.75 222 ILE A O 1
ATOM 1741 N N . GLU A 1 223 ? 15.173 13.272 -17.702 1.00 77.38 223 GLU A N 1
ATOM 1742 C CA . GLU A 1 223 ? 14.176 14.330 -17.909 1.00 77.38 223 GLU A CA 1
ATOM 1743 C C . GLU A 1 223 ? 12.755 13.747 -17.965 1.00 77.38 223 GLU A C 1
ATOM 1745 O O . GLU A 1 223 ? 11.826 14.279 -17.351 1.00 77.38 223 GLU A O 1
ATOM 1750 N N . TYR A 1 224 ? 12.581 12.575 -18.586 1.00 74.56 224 TYR A N 1
ATOM 1751 C CA . TYR A 1 224 ? 11.303 11.870 -18.538 1.00 74.56 224 TYR A CA 1
ATOM 1752 C C . TYR A 1 224 ? 10.936 11.486 -17.102 1.00 74.56 224 TYR A C 1
ATOM 1754 O O . TYR A 1 224 ? 9.775 11.628 -16.716 1.00 74.56 224 TYR A O 1
ATOM 1762 N N . LEU A 1 225 ? 11.892 11.071 -16.260 1.00 75.75 225 LEU A N 1
ATOM 1763 C CA . LEU A 1 225 ? 11.628 10.773 -14.846 1.00 75.75 225 LEU A CA 1
ATOM 1764 C C . LEU A 1 225 ? 11.158 11.997 -14.044 1.00 75.75 225 LEU A C 1
ATOM 1766 O O . LEU A 1 225 ? 10.380 11.816 -13.105 1.00 75.75 225 LEU A O 1
ATOM 1770 N N . GLU A 1 226 ? 11.567 13.206 -14.434 1.00 74.81 226 GLU A N 1
ATOM 1771 C CA . GLU A 1 226 ? 11.172 14.480 -13.810 1.00 74.81 226 GLU A CA 1
ATOM 1772 C C . GLU A 1 226 ? 9.731 14.887 -14.104 1.00 74.81 226 GLU A C 1
ATOM 1774 O O . GLU A 1 226 ? 9.120 15.629 -13.332 1.00 74.81 226 GLU A O 1
ATOM 1779 N N . THR A 1 227 ? 9.147 14.373 -15.182 1.00 77.00 227 THR A N 1
ATOM 1780 C CA . THR A 1 227 ? 7.752 14.674 -15.503 1.00 77.00 227 THR A CA 1
ATOM 1781 C C . THR A 1 227 ? 6.798 14.084 -14.462 1.00 77.00 227 THR A C 1
ATOM 1783 O O . THR A 1 227 ? 6.975 12.964 -13.971 1.00 77.00 227 THR A O 1
ATOM 1786 N N . GLY A 1 228 ? 5.754 14.837 -14.115 1.00 74.38 228 GLY A N 1
ATOM 1787 C CA . GLY A 1 228 ? 4.686 14.343 -13.247 1.00 74.38 228 GLY A CA 1
ATOM 1788 C C . GLY A 1 228 ? 5.109 14.082 -11.800 1.00 74.38 228 GLY A C 1
ATOM 1789 O O . GLY A 1 228 ? 4.491 13.246 -11.146 1.00 74.38 228 GLY A O 1
ATOM 1790 N N . THR A 1 229 ? 6.135 14.760 -11.275 1.00 87.50 229 THR A N 1
ATOM 1791 C CA . THR A 1 229 ? 6.380 14.752 -9.825 1.00 87.50 229 THR A CA 1
ATOM 1792 C C . THR A 1 229 ? 5.168 15.304 -9.082 1.00 87.50 229 THR A C 1
ATOM 1794 O O . THR A 1 229 ? 4.581 16.303 -9.498 1.00 87.50 229 THR A O 1
ATOM 1797 N N . VAL A 1 230 ? 4.821 14.679 -7.964 1.00 90.38 230 VAL A N 1
ATOM 1798 C CA . VAL A 1 230 ? 3.714 15.093 -7.101 1.00 90.38 230 VAL A CA 1
ATOM 1799 C C . VAL A 1 230 ? 4.289 15.470 -5.745 1.00 90.38 230 VAL A C 1
ATOM 1801 O O . VAL A 1 230 ? 5.057 14.699 -5.173 1.00 90.38 230 VAL A O 1
ATOM 1804 N N . ASP A 1 231 ? 3.907 16.631 -5.228 1.00 95.50 231 ASP A N 1
ATOM 1805 C CA . ASP A 1 231 ? 4.142 17.041 -3.843 1.00 95.50 231 ASP A CA 1
ATOM 1806 C C . ASP A 1 231 ? 2.956 17.906 -3.414 1.00 95.50 231 ASP A C 1
ATOM 1808 O O . ASP A 1 231 ? 2.822 19.062 -3.815 1.00 95.50 231 ASP A O 1
ATOM 1812 N N . GLU A 1 232 ? 2.012 17.291 -2.710 1.00 95.94 232 GLU A N 1
ATOM 1813 C CA . GLU A 1 232 ? 0.724 17.901 -2.406 1.00 95.94 232 GLU A CA 1
ATOM 1814 C C . GLU A 1 232 ? 0.294 17.607 -0.969 1.00 95.94 232 GLU A C 1
ATOM 1816 O O . GLU A 1 232 ? 0.494 16.510 -0.439 1.00 95.94 232 GLU A O 1
ATOM 1821 N N . CYS A 1 233 ? -0.380 18.584 -0.366 1.00 97.38 233 CYS A N 1
ATOM 1822 C CA . CYS A 1 233 ? -1.012 18.477 0.942 1.00 97.38 233 CYS A CA 1
ATOM 1823 C C . CYS A 1 233 ? -2.400 19.123 0.873 1.00 97.38 233 CYS A C 1
ATOM 1825 O O . CYS A 1 233 ? -2.516 20.292 0.505 1.00 97.38 233 CYS A O 1
ATOM 1827 N N . PHE A 1 234 ? -3.452 18.365 1.180 1.00 97.00 234 PHE A N 1
ATOM 1828 C CA . PHE A 1 234 ? -4.839 18.830 1.098 1.00 97.00 234 PHE A CA 1
ATOM 1829 C C . PHE A 1 234 ? -5.762 18.051 2.043 1.00 97.00 234 PHE A C 1
ATOM 1831 O O . PHE A 1 234 ? -5.381 17.044 2.638 1.00 97.00 234 PHE A O 1
ATOM 1838 N N . GLU A 1 235 ? -7.001 18.519 2.177 1.00 95.81 235 GLU A N 1
ATOM 1839 C CA . GLU A 1 235 ? -8.050 17.861 2.955 1.00 95.81 235 GLU A CA 1
ATOM 1840 C C . GLU A 1 235 ? -9.012 17.092 2.039 1.00 95.81 235 GLU A C 1
ATOM 1842 O O . GLU A 1 235 ? -9.371 17.566 0.959 1.00 95.81 235 GLU A O 1
ATOM 1847 N N . ARG A 1 236 ? -9.448 15.901 2.464 1.00 92.50 236 ARG A N 1
ATOM 1848 C CA . ARG A 1 236 ? -10.368 15.047 1.702 1.00 92.50 236 ARG A CA 1
ATOM 1849 C C . ARG A 1 236 ? -11.505 14.526 2.572 1.00 92.50 236 ARG A C 1
ATOM 1851 O O . ARG A 1 236 ? -11.278 13.934 3.623 1.00 92.50 236 ARG A O 1
ATOM 1858 N N . SER A 1 237 ? -12.731 14.709 2.092 1.00 88.25 237 SER A N 1
ATOM 1859 C CA . SER A 1 237 ? -13.911 14.023 2.627 1.00 88.25 237 SER A CA 1
ATOM 1860 C C . SER A 1 237 ? -14.199 12.782 1.788 1.00 88.25 237 SER A C 1
ATOM 1862 O O . SER A 1 237 ? -14.017 12.817 0.569 1.00 88.25 237 SER A O 1
ATOM 1864 N N . TYR A 1 238 ? -14.612 11.707 2.452 1.00 79.06 238 TYR A N 1
ATOM 1865 C CA . TYR A 1 238 ? -14.949 10.421 1.844 1.00 79.06 238 TYR A CA 1
ATOM 1866 C C . TYR A 1 238 ? -16.453 10.183 1.848 1.00 79.06 238 TYR A C 1
ATOM 1868 O O . TYR A 1 238 ? -17.108 10.636 2.814 1.00 79.06 238 TYR A O 1
#

Foldseek 3Di:
DDDPPDPPPVPCNLVVLQVVLADPPAAEDEDEEQAFDAPPVRDTDDDDPADDPVLVVCLVVQQQGQEYEYEYEYHLLLFAAPDPDPPPPDDDPDPDDPDDDDPDDPDRQQSVVANVQVSHQNHAHYEYEHEDEVVVVVVGNGHLQRCVRVVVVVQDDSYDHGDPNYFKYKYFYFYDDGSNHHTHTQKIWMWGDPDDPFFTKIWIWGFQCTPVVVVVDDPVCVVSRVPNTDTDIDTHDD

Radius of gyration: 19.46 Å; chains: 1; bounding box: 42×46×61 Å

Secondary structure (DSSP, 8-state):
---------TT-HHHHHHHHHT--SSEEEEEEES---B-TTSPBPPP--S--HHHHHHHHHHTT--EEEEEEEE-GGGTPPP-------S-------S-S----SPPHHHHHHHHHHHH-TT--EEEEEEEEEHHHHTTS---SSTTTTTHHHHHS-S-SSS-TT--EEEEEEEEE-STTS--EEEEEEEEE--STTPPEEEEEEE-S--HHHHHHS-HHHHHHHHTT-EEEEEEE--